Protein AF-V4XWI3-F1 (afdb_monomer_lite)

pLDDT: mean 86.57, std 15.2, range [34.81, 97.69]

Structure (mmCIF, N/CA/C/O backbone):
data_AF-V4XWI3-F1
#
_entry.id   AF-V4XWI3-F1
#
loop_
_atom_site.group_PDB
_atom_site.id
_atom_site.type_symbol
_atom_site.label_atom_id
_atom_site.label_alt_id
_atom_site.label_comp_id
_atom_site.label_asym_id
_atom_site.label_entity_id
_atom_site.label_seq_id
_atom_site.pdbx_PDB_ins_code
_atom_site.Cartn_x
_atom_site.Cartn_y
_atom_site.Cartn_z
_atom_site.occupancy
_atom_site.B_iso_or_equiv
_atom_site.auth_seq_id
_atom_site.auth_comp_id
_atom_site.auth_asym_id
_atom_site.auth_atom_id
_atom_site.pdbx_PDB_model_num
ATOM 1 N N . MET A 1 1 ? 51.513 6.615 -28.027 1.00 45.97 1 MET A N 1
ATOM 2 C CA . MET A 1 1 ? 50.848 5.671 -28.946 1.00 45.97 1 MET A CA 1
ATOM 3 C C . MET A 1 1 ? 49.998 4.761 -28.082 1.00 45.97 1 MET A C 1
ATOM 5 O O . MET A 1 1 ? 50.567 4.004 -27.311 1.00 45.97 1 MET A O 1
ATOM 9 N N . VAL A 1 2 ? 48.678 4.945 -28.098 1.00 50.94 2 VAL A N 1
ATOM 10 C CA . VAL A 1 2 ? 47.733 4.115 -27.329 1.00 50.94 2 VAL A CA 1
ATOM 11 C C . VAL A 1 2 ? 47.540 2.814 -28.104 1.00 50.94 2 VAL A C 1
ATOM 13 O O . VAL A 1 2 ? 47.323 2.874 -29.314 1.00 50.94 2 VAL A O 1
ATOM 16 N N . THR A 1 3 ? 47.695 1.660 -27.454 1.00 56.47 3 THR A N 1
ATOM 17 C CA . THR A 1 3 ? 47.590 0.365 -28.139 1.00 56.47 3 THR A CA 1
ATOM 18 C C . THR A 1 3 ? 46.130 -0.069 -28.282 1.00 56.47 3 THR A C 1
ATOM 20 O O . THR A 1 3 ? 45.263 0.331 -27.505 1.00 56.47 3 THR A O 1
ATOM 23 N N . ASP A 1 4 ? 45.839 -0.909 -29.276 1.00 54.12 4 ASP A N 1
ATOM 24 C CA . ASP A 1 4 ? 44.486 -1.434 -29.520 1.00 54.12 4 ASP A CA 1
ATOM 25 C C . ASP A 1 4 ? 43.959 -2.269 -28.331 1.00 54.12 4 ASP A C 1
ATOM 27 O O . ASP A 1 4 ? 42.756 -2.327 -28.067 1.00 54.12 4 ASP A O 1
ATOM 31 N N . ALA A 1 5 ? 44.879 -2.856 -27.556 1.00 56.62 5 ALA A N 1
ATOM 32 C CA . ALA A 1 5 ? 44.596 -3.568 -26.315 1.00 56.62 5 ALA A CA 1
ATOM 33 C C . ALA A 1 5 ? 44.190 -2.619 -25.171 1.00 56.62 5 ALA A C 1
ATOM 35 O O . ALA A 1 5 ? 43.234 -2.922 -24.458 1.00 56.62 5 ALA A O 1
ATOM 36 N N . ASP A 1 6 ? 44.831 -1.449 -25.049 1.00 53.91 6 ASP A N 1
ATOM 37 C CA . ASP A 1 6 ? 44.443 -0.414 -24.075 1.00 53.91 6 ASP A CA 1
ATOM 38 C C . ASP A 1 6 ? 43.057 0.160 -24.401 1.00 53.91 6 ASP A C 1
ATOM 40 O O . ASP A 1 6 ? 42.216 0.320 -23.520 1.00 53.91 6 ASP A O 1
ATOM 44 N N . ALA A 1 7 ? 42.764 0.390 -25.686 1.00 52.84 7 ALA A N 1
ATOM 45 C CA . ALA A 1 7 ? 41.443 0.838 -26.125 1.00 52.84 7 ALA A CA 1
ATOM 46 C C . ALA A 1 7 ? 40.353 -0.241 -25.939 1.00 52.84 7 ALA A C 1
ATOM 48 O O . ALA A 1 7 ? 39.184 0.086 -25.723 1.00 52.84 7 ALA A O 1
ATOM 49 N N . ALA A 1 8 ? 40.702 -1.530 -26.019 1.00 55.72 8 ALA A N 1
ATOM 50 C CA . ALA A 1 8 ? 39.793 -2.643 -25.747 1.00 55.72 8 ALA A CA 1
ATOM 51 C C . ALA A 1 8 ? 39.535 -2.849 -24.248 1.00 55.72 8 ALA A C 1
ATOM 53 O O . ALA A 1 8 ? 38.387 -3.091 -23.873 1.00 55.72 8 ALA A O 1
ATOM 54 N N . ALA A 1 9 ? 40.554 -2.694 -23.402 1.00 56.16 9 ALA A N 1
ATOM 55 C CA . ALA A 1 9 ? 40.415 -2.733 -21.949 1.00 56.16 9 ALA A CA 1
ATOM 56 C C . ALA A 1 9 ? 39.560 -1.563 -21.438 1.00 56.16 9 ALA A C 1
ATOM 58 O O . ALA A 1 9 ? 38.629 -1.779 -20.671 1.00 56.16 9 ALA A O 1
ATOM 59 N N . ASP A 1 10 ? 39.770 -0.356 -21.964 1.00 53.59 10 ASP A N 1
ATOM 60 C CA . ASP A 1 10 ? 39.002 0.844 -21.615 1.00 53.59 10 ASP A CA 1
ATOM 61 C C . ASP A 1 10 ? 37.538 0.799 -22.118 1.00 53.59 10 ASP A C 1
ATOM 63 O O . ASP A 1 10 ? 36.621 1.351 -21.506 1.00 53.59 10 ASP A O 1
ATOM 67 N N . ARG A 1 11 ? 37.275 0.076 -23.219 1.00 52.84 11 ARG A N 1
ATOM 68 C CA . ARG A 1 11 ? 35.911 -0.271 -23.664 1.00 52.84 11 ARG A CA 1
ATOM 69 C C . ARG A 1 11 ? 35.272 -1.370 -22.807 1.00 52.84 11 ARG A C 1
ATOM 71 O O . ARG A 1 11 ? 34.069 -1.311 -22.566 1.00 52.84 11 ARG A O 1
ATOM 78 N N . ALA A 1 12 ? 36.042 -2.357 -22.350 1.00 48.44 12 ALA A N 1
ATOM 79 C CA . ALA A 1 12 ? 35.559 -3.437 -21.488 1.00 48.44 12 ALA A CA 1
ATOM 80 C C . ALA A 1 12 ? 35.270 -2.954 -20.055 1.00 48.44 12 ALA A C 1
ATOM 82 O O . ALA A 1 12 ? 34.299 -3.407 -19.454 1.00 48.44 12 ALA A O 1
ATOM 83 N N . GLU A 1 13 ? 36.050 -2.002 -19.540 1.00 46.47 13 GLU A N 1
ATOM 84 C CA . GLU A 1 13 ? 35.824 -1.3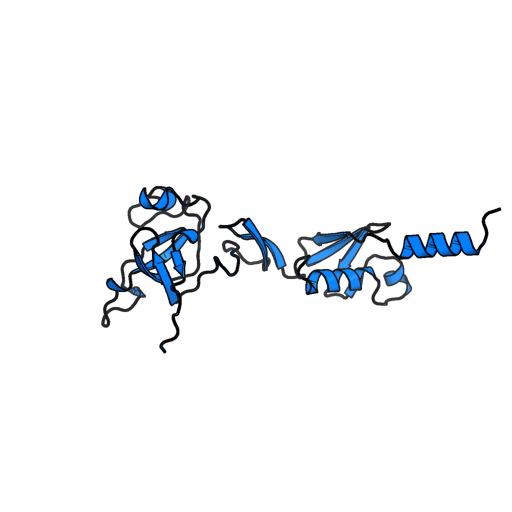12 -18.264 1.00 46.47 13 GLU A CA 1
ATOM 85 C C . GLU A 1 13 ? 34.530 -0.476 -18.325 1.00 46.47 13 GLU A C 1
ATOM 87 O O . GLU A 1 13 ? 33.640 -0.651 -17.494 1.00 46.47 13 GLU A O 1
ATOM 92 N N . ARG A 1 14 ? 34.343 0.324 -19.392 1.00 50.62 14 ARG A N 1
ATOM 93 C CA . ARG A 1 14 ? 33.104 1.092 -19.646 1.00 50.62 14 ARG A CA 1
ATOM 94 C C . ARG A 1 14 ? 31.863 0.219 -19.848 1.00 50.62 14 ARG A C 1
ATOM 96 O O . ARG A 1 14 ? 30.769 0.605 -19.450 1.00 50.62 14 ARG A O 1
ATOM 103 N N . ALA A 1 15 ? 32.015 -0.960 -20.448 1.00 39.94 15 ALA A N 1
ATOM 104 C CA . ALA A 1 15 ? 30.919 -1.913 -20.625 1.00 39.94 15 ALA A CA 1
ATOM 105 C C . ALA A 1 15 ? 30.503 -2.608 -19.312 1.00 39.94 15 ALA A C 1
ATOM 107 O O . ALA A 1 15 ? 29.372 -3.079 -19.204 1.00 39.94 15 ALA A O 1
ATOM 108 N N . ARG A 1 16 ? 31.394 -2.674 -18.311 1.00 41.47 16 ARG A N 1
ATOM 109 C CA . ARG A 1 16 ? 31.122 -3.265 -16.987 1.00 41.47 16 ARG A CA 1
ATOM 110 C C . ARG A 1 16 ? 30.432 -2.294 -16.022 1.00 41.47 16 ARG A C 1
ATOM 112 O O . ARG A 1 16 ? 29.915 -2.742 -15.003 1.00 41.47 16 ARG A O 1
ATOM 119 N N . SER A 1 17 ? 30.393 -1.002 -16.348 1.00 49.16 17 SER A N 1
ATOM 120 C CA . SER A 1 17 ? 29.982 0.075 -15.443 1.00 49.16 17 SER A CA 1
ATOM 121 C C . SER A 1 17 ? 28.834 0.944 -15.962 1.00 49.16 17 SER A C 1
ATOM 123 O O . SER A 1 17 ? 28.669 2.059 -15.472 1.00 49.16 17 SER A O 1
ATOM 125 N N . GLU A 1 18 ? 28.058 0.516 -16.964 1.00 54.19 18 GLU A N 1
ATOM 126 C CA . GLU A 1 18 ? 26.883 1.298 -17.365 1.00 54.19 18 GLU A CA 1
ATOM 127 C C . GLU A 1 18 ? 25.841 1.272 -16.239 1.00 54.19 18 GLU A C 1
ATOM 129 O O . GLU A 1 18 ? 25.011 0.366 -16.131 1.00 54.19 18 GLU A O 1
ATOM 134 N N . GLU A 1 19 ? 25.910 2.285 -15.381 1.00 67.25 19 GLU A N 1
ATOM 135 C CA . GLU A 1 19 ? 24.921 2.581 -14.361 1.00 67.25 19 GLU A CA 1
ATOM 136 C C . GLU A 1 19 ? 23.592 2.871 -15.065 1.00 67.25 19 GLU A C 1
ATOM 138 O O . GLU A 1 19 ? 23.406 3.896 -15.721 1.00 67.25 19 GLU A O 1
ATOM 143 N N . MET A 1 20 ? 22.677 1.904 -14.997 1.00 85.75 20 MET A N 1
ATOM 144 C CA . MET A 1 20 ? 21.334 2.043 -15.540 1.00 85.75 20 MET A CA 1
ATOM 145 C C . MET A 1 20 ? 20.407 2.462 -14.410 1.00 85.75 20 MET A C 1
ATOM 147 O O . MET A 1 20 ? 20.061 1.646 -13.558 1.00 85.75 20 MET A O 1
ATOM 151 N N . THR A 1 21 ? 19.981 3.720 -14.411 1.00 91.81 21 THR A N 1
ATOM 152 C CA . THR A 1 21 ? 18.953 4.186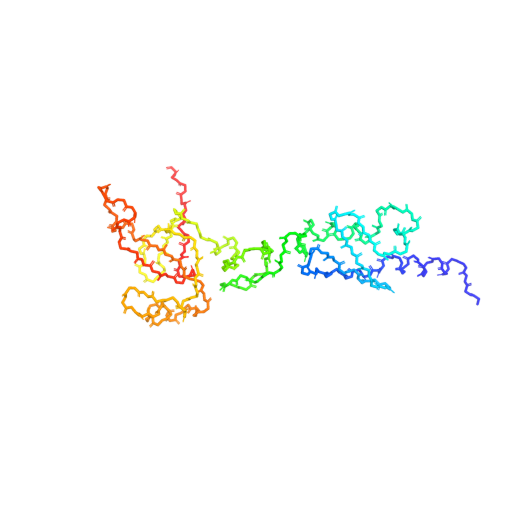 -13.478 1.00 91.81 21 THR A CA 1
ATOM 153 C C . THR A 1 21 ? 17.576 3.893 -14.060 1.00 91.81 21 THR A C 1
ATOM 155 O O . THR A 1 21 ? 17.269 4.355 -15.158 1.00 91.81 21 THR A O 1
ATOM 158 N N . VAL A 1 22 ? 16.730 3.166 -13.328 1.00 95.31 22 VAL A N 1
ATOM 159 C CA . VAL A 1 22 ? 15.331 2.906 -13.705 1.00 95.31 22 VAL A CA 1
ATOM 160 C C . VAL A 1 22 ? 14.391 3.732 -12.837 1.00 95.31 22 VAL A C 1
ATOM 162 O O . VAL A 1 22 ? 14.489 3.727 -11.611 1.00 95.31 22 VAL A O 1
ATOM 165 N N . ARG A 1 23 ? 13.451 4.439 -13.468 1.00 94.75 23 ARG A N 1
ATOM 166 C CA . ARG A 1 23 ? 12.418 5.229 -12.790 1.00 94.75 23 ARG A CA 1
ATOM 167 C C . ARG A 1 23 ? 11.035 4.895 -13.355 1.00 94.75 23 ARG A C 1
ATOM 169 O O . ARG A 1 23 ? 10.852 5.023 -14.564 1.00 94.75 23 ARG A O 1
ATOM 176 N N . PRO A 1 24 ? 10.058 4.506 -12.521 1.00 95.19 24 PRO A N 1
ATOM 177 C CA . PRO A 1 24 ? 8.696 4.257 -12.983 1.00 95.19 24 PRO A CA 1
ATOM 178 C C . PRO A 1 24 ? 7.980 5.568 -13.338 1.00 95.19 24 PRO A C 1
ATOM 180 O O . PRO A 1 24 ? 8.191 6.604 -12.696 1.00 95.19 24 PRO A O 1
ATOM 183 N N . LEU A 1 25 ? 7.109 5.509 -14.339 1.00 92.56 25 LEU A N 1
ATOM 184 C CA . LEU A 1 25 ? 6.148 6.546 -14.698 1.00 92.56 25 LEU A CA 1
ATOM 185 C C . LEU A 1 25 ? 4.755 6.192 -14.156 1.00 92.56 25 LEU A C 1
ATOM 187 O O . LEU A 1 25 ? 4.512 5.094 -13.661 1.00 92.56 25 LEU A O 1
ATOM 191 N N . ARG A 1 26 ? 3.828 7.154 -14.210 1.00 86.75 26 ARG A N 1
ATOM 192 C CA . ARG A 1 26 ? 2.454 6.978 -13.700 1.00 86.75 26 ARG A CA 1
ATOM 193 C C . ARG A 1 26 ? 1.555 6.148 -14.618 1.00 86.75 26 ARG A C 1
ATOM 195 O O . ARG A 1 26 ? 0.464 5.791 -14.203 1.00 86.75 26 ARG A O 1
ATOM 202 N N . ASP A 1 27 ? 1.991 5.895 -15.842 1.00 90.19 27 ASP A N 1
ATOM 203 C CA . ASP A 1 27 ? 1.263 5.178 -16.889 1.00 90.19 27 ASP A CA 1
ATOM 204 C C . ASP A 1 27 ? 1.773 3.737 -17.076 1.00 90.19 27 ASP A C 1
ATOM 206 O O . ASP A 1 27 ? 1.557 3.146 -18.127 1.00 90.19 27 ASP A O 1
ATOM 210 N N . GLY A 1 28 ? 2.494 3.191 -16.089 1.00 90.69 28 GLY A N 1
ATOM 211 C CA . GLY A 1 28 ? 3.032 1.825 -16.121 1.00 90.69 28 GLY A CA 1
ATOM 212 C C . GLY A 1 28 ? 4.321 1.650 -16.928 1.00 90.69 28 GLY A C 1
ATOM 213 O O . GLY A 1 28 ? 4.921 0.577 -16.907 1.00 90.69 28 GLY A O 1
ATOM 214 N N . ARG A 1 29 ? 4.804 2.706 -17.595 1.00 96.25 29 ARG A N 1
ATOM 215 C CA . ARG A 1 29 ? 6.078 2.693 -18.326 1.00 96.25 29 ARG A CA 1
ATOM 216 C C . ARG A 1 29 ? 7.257 3.071 -17.434 1.00 96.25 29 ARG A C 1
ATOM 218 O O . ARG A 1 29 ? 7.103 3.556 -16.314 1.00 96.25 29 ARG A O 1
ATOM 225 N N . TYR A 1 30 ? 8.468 2.887 -17.951 1.00 97.06 30 TYR A N 1
ATOM 226 C CA . TYR A 1 30 ? 9.708 3.117 -17.213 1.00 97.06 30 TYR A CA 1
ATOM 227 C C . TYR A 1 30 ? 10.660 3.996 -18.004 1.00 97.06 30 TYR A C 1
ATOM 229 O O . TYR A 1 30 ? 10.907 3.758 -19.182 1.00 97.06 30 TYR A O 1
ATOM 237 N N . VAL A 1 31 ? 11.250 4.980 -17.338 1.00 97.25 31 VAL A N 1
ATOM 238 C CA . VAL A 1 31 ? 12.387 5.729 -17.862 1.00 97.25 31 VAL A CA 1
ATOM 239 C C . VAL A 1 31 ? 13.665 5.032 -17.426 1.00 97.25 31 VAL A C 1
ATOM 241 O O . VAL A 1 31 ? 13.888 4.822 -16.234 1.00 97.25 31 VAL A O 1
ATOM 244 N N . VAL A 1 32 ? 14.513 4.698 -18.391 1.00 95.94 32 VAL A N 1
ATOM 245 C CA . VAL A 1 32 ? 15.834 4.123 -18.160 1.00 95.94 32 VAL A CA 1
ATOM 246 C C . VAL A 1 32 ? 16.888 5.117 -18.627 1.00 95.94 32 VAL A C 1
ATOM 248 O O . VAL A 1 32 ? 16.922 5.478 -19.805 1.00 95.94 32 VAL A O 1
ATOM 251 N N . THR A 1 33 ? 17.745 5.550 -17.706 1.00 93.69 33 THR A N 1
ATOM 252 C CA . THR A 1 33 ? 18.861 6.459 -17.982 1.00 93.69 33 THR A CA 1
ATOM 253 C C . THR A 1 33 ? 20.172 5.693 -17.925 1.00 93.69 33 THR A C 1
ATOM 255 O O . THR A 1 33 ? 20.468 5.041 -16.927 1.00 93.69 33 THR A O 1
ATOM 258 N N . THR A 1 34 ? 20.930 5.763 -19.014 1.00 85.38 34 THR A N 1
ATOM 259 C CA . THR A 1 34 ? 22.280 5.196 -19.150 1.00 85.38 34 THR A CA 1
ATOM 260 C C . THR A 1 34 ? 23.216 6.286 -19.693 1.00 85.38 34 THR A C 1
ATOM 262 O O . THR A 1 34 ? 23.456 7.270 -19.005 1.00 85.38 34 THR A O 1
ATOM 265 N N . GLY A 1 35 ? 23.648 6.197 -20.957 1.00 82.75 35 GLY A N 1
ATOM 266 C CA . GLY A 1 35 ? 24.221 7.303 -21.745 1.00 82.75 35 GLY A CA 1
ATOM 267 C C . GLY A 1 35 ? 23.174 8.128 -22.516 1.00 82.75 35 GLY A C 1
ATOM 268 O O . GLY A 1 35 ? 23.517 9.028 -23.274 1.00 82.75 35 GLY A O 1
ATOM 269 N N . GLY A 1 36 ? 21.894 7.799 -22.343 1.00 87.75 36 GLY A N 1
ATOM 270 C CA . GLY A 1 36 ? 20.730 8.503 -22.873 1.00 87.75 36 GLY A CA 1
ATOM 271 C C . GLY A 1 36 ? 19.488 8.122 -22.068 1.00 87.75 36 GLY A C 1
ATOM 272 O O . GLY A 1 36 ? 19.567 7.275 -21.175 1.00 87.75 36 GLY A O 1
ATOM 273 N N . THR A 1 37 ? 18.350 8.739 -22.379 1.00 93.69 37 THR A N 1
ATOM 274 C CA . THR A 1 37 ? 17.078 8.498 -21.684 1.00 93.69 37 THR A CA 1
ATOM 275 C C . THR A 1 37 ? 16.113 7.780 -22.615 1.00 93.69 37 THR A C 1
ATOM 277 O O . THR A 1 37 ? 15.769 8.302 -23.674 1.00 93.69 37 THR A O 1
ATOM 280 N N . TYR A 1 38 ? 15.663 6.596 -22.208 1.00 94.81 38 TYR A N 1
ATOM 281 C CA . TYR A 1 38 ? 14.766 5.755 -22.998 1.00 94.81 38 TYR A CA 1
ATOM 282 C C . TYR A 1 38 ? 13.515 5.406 -22.207 1.00 94.81 38 TYR A C 1
ATOM 284 O O . TYR A 1 38 ? 13.580 5.219 -20.994 1.00 94.81 38 TYR A O 1
ATOM 292 N N . VAL A 1 39 ? 12.388 5.290 -22.900 1.00 96.88 39 VAL A N 1
ATOM 293 C CA . VAL A 1 39 ? 11.136 4.811 -22.320 1.00 96.88 39 VAL A CA 1
ATOM 294 C C . VAL A 1 39 ? 10.975 3.339 -22.672 1.00 96.88 39 VAL A C 1
ATOM 296 O O . VAL A 1 39 ? 11.199 2.935 -23.814 1.00 96.88 39 VAL A O 1
ATOM 299 N N . VAL A 1 40 ? 10.637 2.539 -21.671 1.00 96.44 40 VAL A N 1
ATOM 300 C CA . VAL A 1 40 ? 10.363 1.110 -21.777 1.00 96.44 40 VAL A CA 1
ATOM 301 C C . VAL A 1 40 ? 8.911 0.878 -21.403 1.00 96.44 40 VAL A C 1
ATOM 303 O O . VAL A 1 40 ? 8.474 1.285 -20.326 1.00 96.44 40 VAL A O 1
ATOM 306 N N . ASP A 1 41 ? 8.199 0.195 -22.284 1.00 96.00 41 ASP A N 1
ATOM 307 C CA . ASP A 1 41 ? 6.911 -0.415 -21.998 1.00 96.00 41 ASP A CA 1
ATOM 308 C C . ASP A 1 41 ? 7.150 -1.914 -21.800 1.00 96.00 41 ASP A C 1
ATOM 310 O O . ASP A 1 41 ? 7.580 -2.619 -22.719 1.00 96.00 41 ASP A O 1
ATOM 314 N N . LEU A 1 42 ? 6.980 -2.384 -20.564 1.00 93.62 42 LEU A N 1
ATOM 315 C CA . LEU A 1 42 ? 7.287 -3.770 -20.229 1.00 93.62 42 LEU A CA 1
ATOM 316 C C . LEU A 1 42 ? 6.227 -4.731 -20.784 1.00 93.62 42 LEU A C 1
ATOM 318 O O . LEU A 1 42 ? 6.592 -5.821 -21.228 1.00 93.62 42 LEU A O 1
ATOM 322 N N . ASP A 1 43 ? 4.962 -4.307 -20.812 1.00 92.50 43 ASP A N 1
ATOM 323 C CA . ASP A 1 43 ? 3.829 -5.121 -21.259 1.00 92.50 43 ASP A CA 1
ATOM 324 C C . ASP A 1 43 ? 3.826 -5.259 -22.783 1.00 92.50 43 ASP A C 1
ATOM 32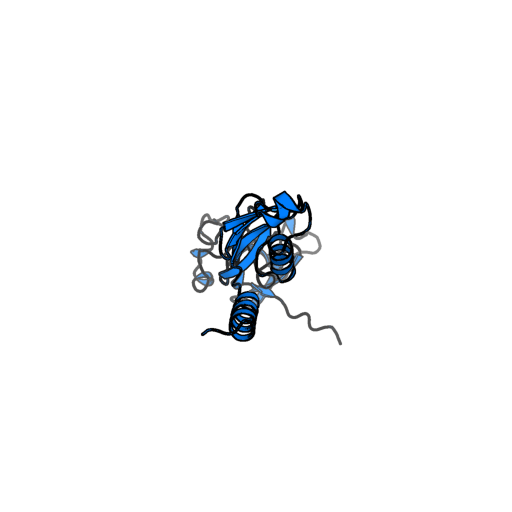6 O O . ASP A 1 43 ? 3.738 -6.371 -23.310 1.00 92.50 43 ASP A O 1
ATOM 330 N N . ALA A 1 44 ? 4.034 -4.151 -23.502 1.00 92.50 44 ALA A N 1
ATOM 331 C CA . ALA A 1 44 ? 4.206 -4.162 -24.955 1.00 92.50 44 ALA A CA 1
ATOM 332 C C . ALA A 1 44 ? 5.570 -4.736 -25.387 1.00 92.50 44 ALA A C 1
ATOM 334 O O . ALA A 1 44 ? 5.778 -5.055 -26.557 1.00 92.50 44 ALA A O 1
ATOM 335 N N . ARG A 1 45 ? 6.510 -4.899 -24.442 1.00 92.00 45 ARG A N 1
ATOM 336 C CA . ARG A 1 45 ? 7.917 -5.271 -24.687 1.00 92.00 45 ARG A CA 1
ATOM 337 C C . ARG A 1 45 ? 8.607 -4.321 -25.669 1.00 92.00 45 ARG A C 1
ATOM 339 O O . ARG A 1 45 ? 9.468 -4.741 -26.447 1.00 92.00 45 ARG A O 1
ATOM 346 N N . GLU A 1 46 ? 8.263 -3.042 -25.583 1.00 93.94 46 GLU A N 1
ATOM 347 C CA . GLU A 1 46 ? 8.774 -1.983 -26.443 1.00 93.94 46 GLU A CA 1
ATOM 348 C C . GLU A 1 46 ? 9.795 -1.113 -25.711 1.00 93.94 46 GLU A C 1
ATOM 350 O O . GLU A 1 46 ? 9.747 -0.900 -24.496 1.00 93.94 46 GLU A O 1
ATOM 355 N N . CYS A 1 47 ? 10.753 -0.582 -26.463 1.00 94.81 47 CYS A N 1
ATOM 356 C CA . CYS A 1 47 ? 11.704 0.386 -25.940 1.00 94.81 47 CYS A CA 1
ATOM 357 C C . CYS A 1 47 ? 12.064 1.430 -26.991 1.00 94.81 47 CYS A C 1
ATOM 359 O O . CYS A 1 47 ? 12.389 1.088 -28.124 1.00 94.81 47 CYS A O 1
ATOM 361 N N . THR A 1 48 ? 12.125 2.701 -26.592 1.00 94.81 48 THR A N 1
ATOM 362 C CA . THR A 1 48 ? 12.486 3.811 -27.491 1.00 94.81 48 THR A CA 1
ATOM 363 C C . THR A 1 48 ? 13.982 3.885 -27.822 1.00 94.81 48 THR A C 1
ATOM 365 O O . THR A 1 48 ? 14.435 4.857 -28.423 1.00 94.81 48 THR A O 1
ATOM 368 N N . CYS A 1 49 ? 14.786 2.900 -27.407 1.00 91.69 49 CYS A N 1
ATOM 369 C CA . CYS A 1 49 ? 16.214 2.886 -27.704 1.00 91.69 49 CYS A CA 1
ATOM 370 C C . CYS A 1 49 ? 16.499 2.494 -29.166 1.00 91.69 49 CYS A C 1
ATOM 372 O O . CYS A 1 49 ? 15.798 1.633 -29.711 1.00 91.69 49 CYS A O 1
ATOM 374 N N . PRO A 1 50 ? 17.571 3.032 -29.777 1.00 88.44 50 PRO A N 1
ATOM 375 C CA . PRO A 1 50 ? 17.948 2.706 -31.153 1.00 88.44 50 PRO A CA 1
ATOM 376 C C . PRO A 1 50 ? 18.117 1.202 -31.399 1.00 88.44 50 PRO A C 1
ATOM 378 O O . PRO A 1 50 ? 17.678 0.694 -32.426 1.00 88.44 50 PRO A O 1
ATOM 381 N N . ASP A 1 51 ? 18.683 0.468 -30.434 1.00 84.12 51 ASP A N 1
ATOM 382 C CA . ASP A 1 51 ? 18.888 -0.983 -30.545 1.00 84.12 51 ASP A CA 1
ATOM 383 C C . ASP A 1 51 ? 17.580 -1.744 -30.776 1.00 84.12 51 ASP A C 1
ATOM 385 O O . ASP A 1 51 ? 17.544 -2.700 -31.551 1.00 84.12 51 ASP A O 1
ATOM 389 N N . HIS A 1 52 ? 16.508 -1.331 -30.099 1.00 87.44 52 HIS A N 1
ATOM 390 C CA . HIS A 1 52 ? 15.201 -1.954 -30.250 1.00 87.44 52 HIS A CA 1
ATOM 391 C C . HIS A 1 52 ? 14.551 -1.551 -31.576 1.00 87.44 52 HIS A C 1
ATOM 393 O O . HIS A 1 52 ? 14.058 -2.422 -32.284 1.00 87.44 52 HIS A O 1
ATOM 399 N N . ALA A 1 53 ? 14.643 -0.274 -31.962 1.00 84.00 53 ALA A N 1
ATOM 400 C CA . ALA A 1 53 ? 14.124 0.211 -33.241 1.00 84.00 53 ALA A CA 1
ATOM 401 C C . ALA A 1 53 ? 14.779 -0.479 -34.454 1.00 84.00 53 ALA A C 1
ATOM 403 O O . ALA A 1 53 ? 14.114 -0.742 -35.449 1.00 84.00 53 ALA A O 1
ATOM 404 N N . ILE A 1 54 ? 16.076 -0.795 -34.366 1.00 80.00 54 ILE A N 1
ATOM 405 C CA . ILE A 1 54 ? 16.831 -1.419 -35.462 1.00 80.00 54 ILE A CA 1
ATOM 406 C C . ILE A 1 54 ? 16.655 -2.942 -35.477 1.00 80.00 54 ILE A C 1
ATOM 408 O O . ILE A 1 54 ? 16.569 -3.541 -36.546 1.00 80.00 54 ILE A O 1
ATOM 412 N N . ARG A 1 55 ? 16.658 -3.593 -34.306 1.00 77.75 55 ARG A N 1
ATOM 413 C CA . ARG A 1 55 ? 16.732 -5.063 -34.214 1.00 77.75 55 ARG A CA 1
ATOM 414 C C . ARG A 1 55 ? 15.402 -5.738 -33.884 1.00 77.75 55 ARG A C 1
ATOM 416 O O . ARG A 1 55 ? 15.344 -6.961 -33.952 1.00 77.75 55 ARG A O 1
ATOM 423 N N . GLY A 1 56 ? 14.384 -4.996 -33.439 1.00 70.56 56 GLY A N 1
ATOM 424 C CA . GLY A 1 56 ? 13.099 -5.541 -32.970 1.00 70.56 56 GLY A CA 1
ATOM 425 C C . GLY A 1 56 ? 13.213 -6.522 -31.791 1.00 70.56 56 GLY A C 1
ATOM 426 O O . GLY A 1 56 ? 12.260 -7.215 -31.452 1.00 70.56 56 GLY A O 1
ATOM 427 N N . ALA A 1 57 ? 14.394 -6.632 -31.177 1.00 75.31 57 ALA A N 1
ATOM 428 C CA . ALA A 1 57 ? 14.709 -7.631 -30.165 1.00 75.31 57 ALA A CA 1
ATOM 429 C C . ALA A 1 57 ? 14.604 -7.055 -28.746 1.00 75.31 57 ALA A C 1
ATOM 431 O O . ALA A 1 57 ? 14.616 -5.839 -28.531 1.00 75.31 57 ALA A O 1
ATOM 432 N N . THR A 1 58 ? 14.569 -7.939 -27.741 1.00 79.81 58 THR A N 1
ATOM 433 C CA . THR A 1 58 ? 14.665 -7.535 -26.330 1.00 79.81 58 THR A CA 1
ATOM 434 C C . THR A 1 58 ? 16.019 -6.854 -26.094 1.00 79.81 58 THR A C 1
ATOM 436 O O . THR A 1 58 ? 17.069 -7.503 -26.135 1.00 79.81 58 THR A O 1
ATOM 439 N N . CYS A 1 59 ? 16.010 -5.541 -25.869 1.00 90.69 59 CYS A N 1
ATOM 440 C CA . CYS A 1 59 ? 17.208 -4.748 -25.598 1.00 90.69 59 CYS A CA 1
ATOM 441 C C . CYS A 1 59 ? 17.631 -4.863 -24.121 1.00 90.69 59 CYS A C 1
ATOM 443 O O . CYS A 1 59 ? 16.920 -5.436 -23.288 1.00 90.69 59 CYS A O 1
ATOM 445 N N . LYS A 1 60 ? 18.805 -4.325 -23.769 1.00 90.38 60 LYS A N 1
ATOM 446 C CA . LYS A 1 60 ? 19.281 -4.304 -22.372 1.00 90.38 60 LYS A CA 1
ATOM 447 C C . LYS A 1 60 ? 18.343 -3.532 -21.435 1.00 90.38 60 LYS A C 1
ATOM 449 O O . LYS A 1 60 ? 18.210 -3.916 -20.281 1.00 90.38 60 LYS A O 1
ATOM 454 N N . HIS A 1 61 ? 17.653 -2.503 -21.935 1.00 93.00 61 HIS A N 1
ATOM 455 C CA . HIS A 1 61 ? 16.728 -1.688 -21.142 1.00 93.00 61 HIS A CA 1
ATOM 456 C C . HIS A 1 61 ? 15.501 -2.489 -20.694 1.00 93.00 61 HIS A C 1
ATOM 458 O O . HIS A 1 61 ? 15.195 -2.493 -19.507 1.00 93.00 61 HIS A O 1
ATOM 464 N N . ILE A 1 62 ? 14.872 -3.247 -21.602 1.00 93.38 62 ILE A N 1
ATOM 465 C CA . ILE A 1 62 ? 13.748 -4.135 -21.257 1.00 93.38 62 ILE A CA 1
ATOM 466 C C . ILE A 1 62 ? 14.193 -5.184 -20.230 1.00 93.38 62 ILE A C 1
ATOM 468 O O . ILE A 1 62 ? 13.510 -5.391 -19.232 1.00 93.38 62 ILE A O 1
ATOM 472 N N . ARG A 1 63 ? 15.368 -5.807 -20.425 1.00 92.50 63 ARG A N 1
ATOM 473 C CA . ARG A 1 63 ? 15.907 -6.775 -19.449 1.00 92.50 63 ARG A CA 1
ATOM 474 C C . ARG A 1 63 ? 16.137 -6.139 -18.082 1.00 92.50 63 ARG A C 1
ATOM 476 O O . ARG A 1 63 ? 15.760 -6.730 -17.078 1.00 92.50 63 ARG A O 1
ATOM 483 N N . ARG A 1 64 ? 16.734 -4.946 -18.039 1.00 94.06 64 ARG A N 1
ATOM 484 C CA . ARG A 1 64 ? 16.989 -4.222 -16.789 1.00 94.06 64 ARG A CA 1
ATOM 485 C C . ARG A 1 64 ? 15.691 -3.924 -16.041 1.00 94.06 64 ARG A C 1
ATOM 487 O O . ARG A 1 64 ? 15.618 -4.211 -14.855 1.00 94.06 64 ARG A O 1
ATOM 494 N N . VAL A 1 65 ? 14.674 -3.407 -16.732 1.00 95.25 65 VAL A N 1
ATOM 495 C CA . VAL A 1 65 ? 13.361 -3.129 -16.129 1.00 95.25 65 VAL A CA 1
ATOM 496 C C . VAL A 1 65 ? 12.722 -4.413 -15.604 1.00 95.25 65 VAL A C 1
ATOM 498 O O . VAL A 1 65 ? 12.293 -4.442 -14.456 1.00 95.25 65 VAL A O 1
ATOM 501 N N . ALA A 1 66 ? 12.722 -5.493 -16.391 1.00 94.88 66 ALA A N 1
ATOM 502 C CA . ALA A 1 66 ? 12.179 -6.780 -15.956 1.00 94.88 66 ALA A CA 1
ATOM 503 C C . ALA A 1 66 ? 12.862 -7.297 -14.676 1.00 94.88 66 ALA A C 1
ATOM 505 O O . ALA A 1 66 ? 12.186 -7.768 -13.762 1.00 94.88 66 ALA A O 1
ATOM 506 N N . ILE A 1 67 ? 14.191 -7.174 -14.592 1.00 93.75 67 ILE A N 1
ATOM 507 C CA . ILE A 1 67 ? 14.974 -7.542 -13.406 1.00 93.75 67 ILE A CA 1
ATOM 508 C C . ILE A 1 67 ? 14.587 -6.665 -12.210 1.00 93.75 67 ILE A C 1
ATOM 510 O O . ILE A 1 67 ? 14.282 -7.195 -11.147 1.00 93.75 67 ILE A O 1
ATOM 514 N N . ASP A 1 68 ? 14.551 -5.341 -12.368 1.00 94.94 68 ASP A N 1
ATOM 515 C CA . ASP A 1 68 ? 14.256 -4.428 -11.257 1.00 94.94 68 ASP A CA 1
ATOM 516 C C . ASP A 1 68 ? 12.816 -4.559 -10.744 1.00 94.94 68 ASP A C 1
ATOM 518 O O . ASP A 1 68 ? 12.582 -4.394 -9.546 1.00 94.94 68 ASP A O 1
ATOM 522 N N . VAL A 1 69 ? 11.862 -4.892 -11.619 1.00 95.88 69 VAL A N 1
ATOM 523 C CA . VAL A 1 69 ? 10.492 -5.252 -11.227 1.00 95.88 69 VAL A CA 1
ATOM 524 C C . VAL A 1 69 ? 10.485 -6.580 -10.466 1.00 95.88 69 VAL A C 1
ATOM 526 O O . VAL A 1 69 ? 9.913 -6.660 -9.381 1.00 95.88 69 VAL A O 1
ATOM 529 N N . THR A 1 70 ? 11.157 -7.609 -10.992 1.00 94.38 70 THR A N 1
ATOM 530 C CA . THR A 1 70 ? 11.211 -8.951 -10.377 1.00 94.38 70 THR A CA 1
ATOM 531 C C . THR A 1 70 ? 11.872 -8.923 -8.998 1.00 94.38 70 THR A C 1
ATOM 533 O O . THR A 1 70 ? 11.418 -9.594 -8.076 1.00 94.38 70 THR A O 1
ATOM 536 N N . GLU A 1 71 ? 12.921 -8.119 -8.832 1.00 94.00 71 GLU A N 1
ATOM 537 C CA . GLU A 1 71 ? 13.629 -7.942 -7.561 1.00 94.00 71 GLU A CA 1
ATOM 538 C C . GLU A 1 71 ? 12.944 -6.941 -6.611 1.00 94.00 71 GLU A C 1
ATOM 540 O O . GLU A 1 71 ? 13.457 -6.668 -5.527 1.00 94.00 71 GLU A O 1
ATOM 545 N N . GLY A 1 72 ? 11.803 -6.357 -6.995 1.00 93.19 72 GLY A N 1
ATOM 546 C CA . GLY A 1 72 ? 11.076 -5.406 -6.154 1.00 93.19 72 GLY A CA 1
ATOM 547 C C . GLY A 1 72 ? 11.826 -4.088 -5.910 1.00 93.19 72 GLY A C 1
ATOM 548 O O . GLY A 1 72 ? 11.588 -3.405 -4.910 1.00 93.19 72 GLY A O 1
ATOM 549 N N . ARG A 1 73 ? 12.728 -3.691 -6.816 1.00 93.44 73 ARG A N 1
ATOM 550 C CA . ARG A 1 73 ? 13.406 -2.383 -6.773 1.00 93.44 73 ARG A CA 1
ATOM 551 C C . ARG A 1 73 ? 12.515 -1.253 -7.287 1.00 93.44 73 ARG A C 1
ATOM 553 O O . ARG A 1 73 ? 12.580 -0.145 -6.751 1.00 93.44 73 ARG A O 1
ATOM 560 N N . VAL A 1 74 ? 11.672 -1.541 -8.279 1.00 95.12 74 VAL A N 1
ATOM 561 C CA . VAL A 1 74 ? 10.671 -0.629 -8.860 1.00 95.12 74 VAL A CA 1
ATOM 562 C C . VAL A 1 74 ? 9.302 -1.324 -8.920 1.00 95.12 74 VAL A C 1
ATOM 564 O O . VAL A 1 74 ? 9.258 -2.554 -8.934 1.00 95.12 74 VAL A O 1
ATOM 567 N N . PRO A 1 75 ? 8.179 -0.580 -8.921 1.00 96.19 75 PRO A N 1
ATOM 568 C CA . PRO A 1 75 ? 6.855 -1.188 -9.000 1.00 96.19 75 PRO A CA 1
ATOM 569 C C . PRO A 1 75 ? 6.632 -1.889 -10.344 1.00 96.19 75 PRO A C 1
ATOM 571 O O . PRO A 1 75 ? 7.211 -1.497 -11.357 1.00 96.19 75 PRO A O 1
ATOM 574 N N . ALA A 1 76 ? 5.758 -2.896 -10.344 1.00 95.62 76 ALA A N 1
ATOM 575 C CA . ALA A 1 76 ? 5.207 -3.498 -11.558 1.00 95.62 76 ALA A CA 1
ATOM 576 C C . ALA A 1 76 ? 4.361 -2.484 -12.369 1.00 95.62 76 ALA A C 1
ATOM 578 O O . ALA A 1 76 ? 3.974 -1.458 -11.800 1.00 95.62 76 ALA A O 1
ATOM 579 N N . PRO A 1 77 ? 4.068 -2.745 -13.661 1.00 94.44 77 PRO A N 1
ATOM 580 C CA . PRO A 1 77 ? 3.382 -1.786 -14.537 1.00 94.44 77 PRO A CA 1
ATOM 581 C C . PRO A 1 77 ? 1.995 -1.354 -14.047 1.00 94.44 77 PRO A C 1
ATOM 583 O O . PRO A 1 77 ? 1.572 -0.234 -14.303 1.00 94.44 77 PRO A O 1
ATOM 586 N N . ASP A 1 78 ? 1.303 -2.208 -13.295 1.00 94.00 78 ASP A N 1
ATOM 587 C CA . ASP A 1 78 ? -0.016 -1.971 -12.698 1.00 94.00 78 ASP A CA 1
ATOM 588 C C . ASP A 1 78 ? 0.053 -1.367 -11.280 1.00 94.00 78 ASP A C 1
ATOM 590 O O . ASP A 1 78 ? -0.965 -1.221 -10.595 1.00 94.00 78 ASP A O 1
ATOM 594 N N . ARG A 1 79 ? 1.255 -1.008 -10.812 1.00 95.38 79 ARG A N 1
ATOM 595 C CA . ARG A 1 79 ? 1.507 -0.567 -9.438 1.00 95.38 79 ARG A CA 1
ATOM 596 C C . ARG A 1 79 ? 2.241 0.762 -9.356 1.00 95.38 79 ARG A C 1
ATOM 598 O O . ARG A 1 79 ? 2.989 1.179 -10.235 1.00 95.38 79 ARG A O 1
ATOM 605 N N . ARG A 1 80 ? 2.112 1.392 -8.191 1.00 93.44 80 ARG A N 1
ATOM 606 C CA . ARG A 1 80 ? 2.827 2.611 -7.802 1.00 93.44 80 ARG A CA 1
ATOM 607 C C . ARG A 1 80 ? 3.586 2.425 -6.499 1.00 93.44 80 ARG A C 1
ATOM 609 O O . ARG A 1 80 ? 3.177 1.666 -5.622 1.00 93.44 80 ARG A O 1
ATOM 616 N N . ALA A 1 81 ? 4.663 3.188 -6.344 1.00 93.19 81 ALA A N 1
ATOM 617 C CA . ALA A 1 81 ? 5.318 3.334 -5.054 1.00 93.19 81 ALA A CA 1
ATOM 618 C C . ALA A 1 81 ? 4.427 4.111 -4.075 1.00 93.19 81 ALA A C 1
ATOM 620 O O . ALA A 1 81 ? 3.865 5.156 -4.411 1.00 93.19 81 ALA A O 1
ATOM 621 N N . ALA A 1 82 ? 4.329 3.598 -2.856 1.00 94.06 82 ALA A N 1
ATOM 622 C CA . ALA A 1 82 ? 3.704 4.245 -1.716 1.00 94.06 82 ALA A CA 1
ATOM 623 C C . ALA A 1 82 ? 4.560 4.013 -0.464 1.00 94.06 82 ALA A C 1
ATOM 625 O O . ALA A 1 82 ? 5.457 3.168 -0.459 1.00 94.06 82 ALA A O 1
ATOM 626 N N . ALA A 1 83 ? 4.289 4.777 0.588 1.00 95.38 83 ALA A N 1
ATOM 627 C CA . ALA A 1 83 ? 4.864 4.562 1.909 1.00 95.38 83 ALA A CA 1
ATOM 628 C C . ALA A 1 83 ? 3.782 4.009 2.835 1.00 95.38 83 ALA A C 1
ATOM 630 O O . ALA A 1 83 ? 2.620 4.409 2.731 1.00 95.38 83 ALA A O 1
ATOM 631 N N . CYS A 1 84 ? 4.155 3.099 3.732 1.00 97.06 84 CYS A N 1
ATOM 632 C CA . CYS A 1 84 ? 3.228 2.565 4.712 1.00 97.06 84 CYS A CA 1
ATOM 633 C C . CYS A 1 84 ? 2.734 3.714 5.591 1.00 97.06 84 CYS A C 1
ATOM 635 O O . CYS A 1 84 ? 3.545 4.417 6.191 1.00 97.06 84 CYS A O 1
ATOM 637 N N . ALA A 1 85 ? 1.418 3.866 5.720 1.00 96.19 85 ALA A N 1
ATOM 638 C CA . ALA A 1 85 ? 0.784 4.940 6.484 1.00 96.19 85 ALA A CA 1
ATOM 639 C C . ALA A 1 85 ? 1.035 4.875 8.008 1.00 96.19 85 ALA A C 1
ATOM 641 O O . ALA A 1 85 ? 0.507 5.699 8.745 1.00 96.19 85 ALA A O 1
ATOM 642 N N . VAL A 1 86 ? 1.814 3.894 8.477 1.00 96.25 86 VAL A N 1
ATOM 643 C CA . VAL A 1 86 ? 2.181 3.709 9.886 1.00 96.25 86 VAL A CA 1
ATOM 644 C C . VAL A 1 86 ? 3.695 3.815 10.088 1.00 96.25 86 VAL A C 1
ATOM 646 O O . VAL A 1 86 ? 4.151 4.642 10.868 1.00 96.25 86 VAL A O 1
ATOM 649 N N . CYS A 1 87 ? 4.498 2.997 9.395 1.00 95.38 87 CYS A N 1
ATOM 650 C CA . CYS A 1 87 ? 5.957 2.959 9.595 1.00 95.38 87 CYS A CA 1
ATOM 651 C C . CYS A 1 87 ? 6.783 3.634 8.492 1.00 95.38 87 CYS A C 1
ATOM 653 O O . CYS A 1 87 ? 8.006 3.672 8.594 1.00 95.38 87 CYS A O 1
ATOM 655 N N . GLY A 1 88 ? 6.156 4.119 7.418 1.00 95.44 88 GLY A N 1
ATOM 656 C CA . GLY A 1 88 ? 6.856 4.740 6.292 1.00 95.44 88 GLY A CA 1
ATOM 657 C C . GLY A 1 88 ? 7.616 3.771 5.378 1.00 95.44 88 GLY A C 1
ATOM 658 O O . GLY A 1 88 ? 8.230 4.217 4.411 1.00 95.44 88 GLY A O 1
ATOM 659 N N . GLU A 1 89 ? 7.565 2.459 5.635 1.00 95.88 89 GLU A N 1
ATOM 660 C CA . GLU A 1 89 ? 8.176 1.442 4.774 1.00 95.88 89 GLU A CA 1
ATOM 661 C C . GLU A 1 89 ? 7.680 1.576 3.330 1.00 95.88 89 GLU A C 1
ATOM 663 O O . GLU A 1 89 ? 6.481 1.725 3.088 1.00 95.88 89 GLU A O 1
ATOM 668 N N . ARG A 1 90 ? 8.598 1.529 2.360 1.00 95.19 90 ARG A N 1
ATOM 669 C CA . ARG A 1 90 ? 8.249 1.630 0.942 1.00 95.19 90 ARG A CA 1
ATOM 670 C C . ARG A 1 90 ? 7.589 0.337 0.470 1.00 95.19 90 ARG A C 1
ATOM 672 O O . ARG A 1 90 ? 8.163 -0.735 0.613 1.00 95.19 90 ARG A O 1
ATOM 679 N N . LEU A 1 91 ? 6.438 0.461 -0.179 1.00 95.44 91 LEU A N 1
ATOM 680 C CA . LEU A 1 91 ? 5.695 -0.647 -0.772 1.00 95.44 91 LEU A CA 1
ATOM 681 C C . LEU A 1 91 ? 5.197 -0.310 -2.180 1.00 95.44 91 LEU A C 1
ATOM 683 O O . LEU A 1 91 ? 5.171 0.855 -2.585 1.00 95.44 91 LEU A O 1
ATOM 687 N N . PHE A 1 92 ? 4.790 -1.344 -2.918 1.00 95.31 92 PHE A N 1
ATOM 688 C CA . PHE A 1 92 ? 4.179 -1.217 -4.240 1.00 95.31 92 PHE A CA 1
ATOM 689 C C . PHE A 1 92 ? 2.724 -1.676 -4.200 1.00 95.31 92 PHE A C 1
ATOM 691 O O . PHE A 1 92 ? 2.448 -2.869 -4.049 1.00 95.31 92 PHE A O 1
ATOM 698 N N . VAL A 1 93 ? 1.814 -0.717 -4.353 1.00 94.00 93 VAL A N 1
ATOM 699 C CA . VAL A 1 93 ? 0.357 -0.913 -4.304 1.00 94.00 93 VAL A CA 1
ATOM 700 C C . VAL A 1 93 ? -0.257 -0.739 -5.693 1.00 94.00 93 VAL A C 1
ATOM 702 O O . VAL A 1 93 ? 0.345 -0.038 -6.512 1.00 94.00 93 VAL A O 1
ATOM 705 N N . PRO A 1 94 ? -1.425 -1.341 -5.976 1.00 92.62 94 PRO A N 1
ATOM 706 C CA . PRO A 1 94 ? -2.175 -1.069 -7.201 1.00 92.62 94 PRO A CA 1
ATOM 707 C C . PRO A 1 94 ? -2.441 0.430 -7.411 1.00 92.62 94 PRO A C 1
ATOM 709 O O . PRO A 1 94 ? -2.525 1.207 -6.453 1.00 92.62 94 PRO A O 1
ATOM 712 N N . PHE A 1 95 ? -2.556 0.864 -8.667 1.00 88.25 95 PHE A N 1
ATOM 713 C CA . PHE A 1 95 ? -2.853 2.270 -8.979 1.00 88.25 95 PHE A CA 1
ATOM 714 C C . PHE A 1 95 ? -4.212 2.734 -8.454 1.00 88.25 95 PHE A C 1
ATOM 716 O O . PHE A 1 95 ? -4.329 3.873 -8.000 1.00 88.25 95 PHE A O 1
ATOM 723 N N . ASP A 1 96 ? -5.204 1.854 -8.517 1.00 88.19 96 ASP A N 1
ATOM 724 C CA . ASP A 1 96 ? -6.591 2.071 -8.116 1.00 88.19 96 ASP A CA 1
ATOM 725 C C . ASP A 1 96 ? -6.835 1.849 -6.618 1.00 88.19 96 ASP A C 1
ATOM 727 O O . ASP A 1 96 ? -7.952 2.056 -6.141 1.00 88.19 96 ASP A O 1
ATOM 731 N N . ASP A 1 97 ? -5.795 1.488 -5.858 1.00 87.94 97 ASP A N 1
ATOM 732 C CA . ASP A 1 97 ? -5.894 1.374 -4.410 1.00 87.94 97 ASP A CA 1
ATOM 733 C C . ASP A 1 97 ? -6.109 2.763 -3.788 1.00 87.94 97 ASP A C 1
ATOM 735 O O . ASP A 1 97 ? -5.194 3.597 -3.695 1.00 87.94 97 ASP A O 1
ATOM 739 N N . ALA A 1 98 ? -7.366 3.003 -3.411 1.00 84.81 98 ALA A N 1
ATOM 740 C CA . ALA A 1 98 ? -7.853 4.210 -2.756 1.00 84.81 98 ALA A CA 1
ATOM 741 C C . ALA A 1 98 ? -7.662 4.173 -1.229 1.00 84.81 98 ALA A C 1
ATOM 743 O O . ALA A 1 98 ? -7.902 5.177 -0.555 1.00 84.81 98 ALA A O 1
ATOM 744 N N . GLY A 1 99 ? -7.267 3.022 -0.678 1.00 88.00 99 GLY A N 1
ATOM 745 C CA . GLY A 1 99 ? -7.036 2.845 0.744 1.00 88.00 99 GLY A CA 1
ATOM 746 C C . GLY A 1 99 ? -5.677 3.377 1.207 1.00 88.00 99 GLY A C 1
ATOM 747 O O . GLY A 1 99 ? -4.814 3.765 0.409 1.00 88.00 99 GLY A O 1
ATOM 748 N N . PRO A 1 100 ? -5.451 3.393 2.530 1.00 94.19 100 PRO A N 1
ATOM 749 C CA . PRO A 1 100 ? -4.122 3.627 3.061 1.00 94.19 100 PRO A CA 1
ATOM 750 C C . PRO A 1 100 ? -3.184 2.484 2.656 1.00 94.19 100 PRO A C 1
ATOM 752 O O . PRO A 1 100 ? -3.463 1.311 2.890 1.00 94.19 100 PRO A O 1
ATOM 755 N N . ALA A 1 101 ? -2.022 2.833 2.113 1.00 95.62 101 ALA A N 1
ATOM 756 C CA . ALA A 1 101 ? -0.976 1.866 1.817 1.00 95.62 101 ALA A CA 1
ATOM 757 C C . ALA A 1 101 ? -0.401 1.301 3.130 1.00 95.62 101 ALA A C 1
ATOM 759 O O . ALA A 1 101 ? 0.091 2.056 3.972 1.00 95.62 101 ALA A O 1
ATOM 760 N N . LEU A 1 102 ? -0.447 -0.020 3.323 1.00 95.50 102 LEU A N 1
ATOM 761 C CA . LEU A 1 102 ? 0.015 -0.688 4.544 1.00 95.50 102 LEU A CA 1
ATOM 762 C C . LEU A 1 102 ? 0.951 -1.850 4.210 1.00 95.50 102 LEU A C 1
ATOM 764 O O . LEU A 1 102 ? 0.650 -2.670 3.347 1.00 95.50 102 LEU A O 1
ATOM 768 N N . CYS A 1 103 ? 2.101 -1.925 4.888 1.00 95.38 103 CYS A N 1
ATOM 769 C CA . CYS A 1 103 ? 2.985 -3.083 4.765 1.00 95.38 103 CYS A CA 1
ATOM 770 C C . CYS A 1 103 ? 2.360 -4.308 5.445 1.00 95.38 103 CYS A C 1
ATOM 772 O O . CYS A 1 103 ? 1.440 -4.172 6.250 1.00 95.38 103 CYS A O 1
ATOM 774 N N . ALA A 1 104 ? 2.887 -5.506 5.184 1.00 92.12 104 ALA A N 1
ATOM 775 C CA . ALA A 1 104 ? 2.336 -6.754 5.724 1.00 92.12 104 ALA A CA 1
ATOM 776 C C . ALA A 1 104 ? 2.199 -6.756 7.262 1.00 92.12 104 ALA A C 1
ATOM 778 O O . ALA A 1 104 ? 1.275 -7.354 7.806 1.00 92.12 104 ALA A O 1
ATOM 779 N N . THR A 1 105 ? 3.078 -6.041 7.970 1.00 92.75 105 THR A N 1
ATOM 780 C CA . THR A 1 105 ? 3.032 -5.900 9.434 1.00 92.75 105 THR A CA 1
ATOM 781 C C . THR A 1 105 ? 1.878 -5.023 9.920 1.00 92.75 105 THR A C 1
ATOM 783 O O . THR A 1 105 ? 1.412 -5.199 11.048 1.00 92.75 105 THR A O 1
ATOM 786 N N . HIS A 1 106 ? 1.403 -4.081 9.102 1.00 95.06 106 HIS A N 1
ATOM 787 C CA . HIS A 1 106 ? 0.333 -3.135 9.438 1.00 95.06 106 HIS A CA 1
ATOM 788 C C . HIS A 1 106 ? -0.974 -3.393 8.678 1.00 95.06 106 HIS A C 1
ATOM 790 O O . HIS A 1 106 ? -1.995 -2.838 9.071 1.00 95.06 106 HIS A O 1
ATOM 796 N N . ASP A 1 107 ? -0.971 -4.248 7.653 1.00 93.06 107 ASP A N 1
ATOM 797 C CA . ASP A 1 107 ? -2.187 -4.704 6.975 1.00 93.06 107 ASP A CA 1
ATOM 798 C C . ASP A 1 107 ? -3.110 -5.405 7.981 1.00 93.06 107 ASP A C 1
ATOM 800 O O . ASP A 1 107 ? -2.652 -6.198 8.810 1.00 93.06 107 ASP A O 1
ATOM 804 N N . ARG A 1 108 ? -4.403 -5.080 7.949 1.00 93.81 108 ARG A N 1
ATOM 805 C CA . ARG A 1 108 ? -5.421 -5.673 8.827 1.00 93.81 108 ARG A CA 1
ATOM 806 C C . ARG A 1 108 ? -6.629 -6.050 7.999 1.00 93.81 108 ARG A C 1
ATOM 808 O O . ARG A 1 108 ? -7.143 -5.247 7.223 1.00 93.81 108 ARG A O 1
ATOM 815 N N . ARG A 1 109 ? -7.123 -7.259 8.209 1.00 93.06 109 ARG A N 1
ATOM 816 C CA . ARG A 1 109 ? -8.256 -7.824 7.483 1.00 93.06 109 ARG A CA 1
ATOM 817 C C . ARG A 1 109 ? -9.388 -8.122 8.441 1.00 93.06 109 ARG A C 1
ATOM 819 O O . ARG A 1 109 ? -9.177 -8.401 9.618 1.00 93.06 109 ARG A O 1
ATOM 826 N N . ALA A 1 110 ? -10.609 -8.072 7.924 1.00 93.62 110 ALA A N 1
ATOM 827 C CA . ALA A 1 110 ? -11.771 -8.512 8.679 1.00 93.62 110 ALA A CA 1
ATOM 828 C C . ALA A 1 110 ? -11.552 -9.946 9.196 1.00 93.62 110 ALA A C 1
ATOM 830 O O . ALA A 1 110 ? -11.159 -10.831 8.437 1.00 93.62 110 ALA A O 1
ATOM 831 N N . GLY A 1 111 ? -11.797 -10.159 10.488 1.00 93.00 111 GLY A N 1
ATOM 832 C CA . GLY A 1 111 ? -11.561 -11.429 11.174 1.00 93.00 111 GLY A CA 1
ATOM 833 C C . GLY A 1 111 ? -10.205 -11.550 11.875 1.00 93.00 111 GLY A C 1
ATOM 834 O O . GLY A 1 111 ? -10.041 -12.474 12.671 1.00 93.00 111 GLY A O 1
ATOM 835 N N . ASP A 1 112 ? -9.258 -10.630 11.656 1.00 93.94 112 ASP A N 1
ATOM 836 C CA . ASP A 1 112 ? -7.981 -10.655 12.372 1.00 93.94 112 ASP A CA 1
ATOM 837 C C . ASP A 1 112 ? -8.194 -10.500 13.882 1.00 93.94 112 ASP A C 1
ATOM 839 O O . ASP A 1 112 ? -8.929 -9.620 14.343 1.00 93.94 112 ASP A O 1
ATOM 843 N N . LEU A 1 113 ? -7.513 -11.348 14.656 1.00 94.69 113 LEU A N 1
ATOM 844 C CA . LEU A 1 113 ? -7.476 -11.271 16.111 1.00 94.69 113 LEU A CA 1
ATOM 845 C C . LEU A 1 113 ? -6.284 -10.436 16.560 1.00 94.69 113 LEU A C 1
ATOM 847 O O . LEU A 1 113 ? -5.138 -10.727 16.214 1.00 94.69 113 LEU A O 1
ATOM 851 N N . LEU A 1 114 ? -6.559 -9.424 17.376 1.00 94.75 114 LEU A N 1
ATOM 852 C CA . LEU A 1 114 ? -5.567 -8.474 17.861 1.00 94.75 114 LEU A CA 1
ATOM 853 C C . LEU A 1 114 ? -5.717 -8.251 19.367 1.00 94.75 114 LEU A C 1
ATOM 855 O O . LEU A 1 114 ? -6.767 -8.500 19.957 1.00 94.75 114 LEU A O 1
ATOM 859 N N . ARG A 1 115 ? -4.664 -7.737 19.993 1.00 95.12 115 ARG A N 1
ATOM 860 C CA . ARG A 1 115 ? -4.652 -7.270 21.377 1.00 95.12 115 ARG A CA 1
ATOM 861 C C . ARG A 1 115 ? -4.515 -5.752 21.409 1.00 95.12 115 ARG A C 1
ATOM 863 O O . ARG A 1 115 ? -3.632 -5.191 20.759 1.00 95.12 115 ARG A O 1
ATOM 870 N N . ASP A 1 116 ? -5.357 -5.105 22.205 1.00 94.88 116 ASP A N 1
ATOM 871 C CA . ASP A 1 116 ? -5.211 -3.692 22.553 1.00 94.88 116 ASP A CA 1
ATOM 872 C C . ASP A 1 116 ? -3.985 -3.511 23.452 1.00 94.88 116 ASP A C 1
ATOM 874 O O . ASP A 1 116 ? -3.959 -4.048 24.560 1.00 94.88 116 ASP A O 1
ATOM 878 N N . ARG A 1 117 ? -2.978 -2.751 23.017 1.00 93.12 117 ARG A N 1
ATOM 879 C CA . ARG A 1 117 ? -1.786 -2.481 23.839 1.00 93.12 117 ARG A CA 1
ATOM 880 C C . ARG A 1 117 ? -2.089 -1.636 25.076 1.00 93.12 117 ARG A C 1
ATOM 882 O O . ARG A 1 117 ? -1.414 -1.793 26.086 1.00 93.12 117 ARG A O 1
ATOM 889 N N . GLU A 1 118 ? -3.107 -0.781 25.018 1.00 91.12 118 GLU A N 1
ATOM 890 C CA . GLU A 1 118 ? -3.425 0.153 26.105 1.00 91.12 118 GLU A CA 1
ATOM 891 C C . GLU A 1 118 ? -4.318 -0.484 27.173 1.00 91.12 118 GLU A C 1
ATOM 893 O O . GLU A 1 118 ? -4.149 -0.235 28.363 1.00 91.12 118 GLU A O 1
ATOM 898 N N . ARG A 1 119 ? -5.293 -1.304 26.758 1.00 84.56 119 ARG A N 1
ATOM 899 C CA . ARG A 1 119 ? -6.260 -1.935 27.681 1.00 84.56 119 ARG A CA 1
ATOM 900 C C . ARG A 1 119 ? -6.068 -3.438 27.858 1.00 84.56 119 ARG A C 1
ATOM 902 O O . ARG A 1 119 ? -6.735 -4.038 28.692 1.00 84.56 119 ARG A O 1
ATOM 909 N N . GLY A 1 120 ? -5.216 -4.073 27.057 1.00 83.00 120 GLY A N 1
ATOM 910 C CA . GLY A 1 120 ? -4.911 -5.504 27.128 1.00 83.00 120 GLY A CA 1
ATOM 911 C C . GLY A 1 120 ? -5.983 -6.452 26.576 1.00 83.00 120 GLY A C 1
ATOM 912 O O . GLY A 1 120 ? -5.701 -7.644 26.446 1.00 83.00 120 GLY A O 1
ATOM 913 N N . GLY A 1 121 ? -7.186 -5.968 26.245 1.00 90.50 121 GLY A N 1
ATOM 914 C CA . GLY A 1 121 ? -8.301 -6.783 25.750 1.00 90.50 121 GLY A CA 1
ATOM 915 C C . GLY A 1 121 ? -8.096 -7.320 24.330 1.00 90.50 121 GLY A C 1
ATOM 916 O O . GLY A 1 121 ? -7.417 -6.700 23.511 1.00 90.50 121 GLY A O 1
ATOM 917 N N . LEU A 1 122 ? -8.703 -8.476 24.039 1.00 94.38 122 LEU A N 1
ATOM 918 C CA . LEU A 1 122 ? -8.707 -9.068 22.701 1.00 94.38 122 LEU A CA 1
ATOM 919 C C . LEU A 1 122 ? -9.819 -8.479 21.838 1.00 94.38 122 LEU A C 1
ATOM 921 O O . LEU A 1 122 ? -10.951 -8.307 22.299 1.00 94.38 122 LEU A O 1
ATOM 925 N N . LEU A 1 123 ? -9.492 -8.223 20.578 1.00 94.94 123 LEU A N 1
ATOM 926 C CA . LEU A 1 123 ? -10.368 -7.627 19.586 1.00 94.94 123 LEU A CA 1
ATOM 927 C C . LEU A 1 123 ? -10.396 -8.461 18.307 1.00 94.94 123 LEU A C 1
ATOM 929 O O . LEU A 1 123 ? -9.404 -9.098 17.954 1.00 94.94 123 LEU A O 1
ATOM 933 N N . VAL A 1 124 ? -11.515 -8.386 17.593 1.00 94.69 124 VAL A N 1
ATOM 934 C CA . VAL A 1 124 ? -11.651 -8.864 16.212 1.00 94.69 124 VAL A CA 1
ATOM 935 C C . VAL A 1 124 ? -11.799 -7.656 15.296 1.00 94.69 124 VAL A C 1
ATOM 937 O O . VAL A 1 124 ? -12.639 -6.788 15.551 1.00 94.69 124 VAL A O 1
ATOM 940 N N . VAL A 1 125 ? -11.008 -7.603 14.228 1.00 95.38 125 VAL A N 1
ATOM 941 C CA . VAL A 1 125 ? -11.137 -6.593 13.170 1.00 95.38 125 VAL A CA 1
ATOM 942 C C . VAL A 1 125 ? -12.426 -6.821 12.387 1.00 95.38 125 VAL A C 1
ATOM 944 O O . VAL A 1 125 ? -12.729 -7.938 11.973 1.00 95.38 125 VAL A O 1
ATOM 947 N N . VAL A 1 126 ? -13.189 -5.756 12.158 1.00 94.44 126 VAL A N 1
ATOM 948 C CA . VAL A 1 126 ? -14.475 -5.816 11.443 1.00 94.44 126 VAL A CA 1
ATOM 949 C C . VAL A 1 126 ? -14.310 -5.516 9.955 1.00 94.44 126 VAL A C 1
ATOM 951 O O . VAL A 1 126 ? -15.019 -6.085 9.132 1.00 94.44 126 VAL A O 1
ATOM 954 N N . ALA A 1 127 ? -13.392 -4.619 9.608 1.00 93.94 127 ALA A N 1
ATOM 955 C CA . ALA A 1 127 ? -13.138 -4.171 8.243 1.00 93.94 127 ALA A CA 1
ATOM 956 C C . ALA A 1 127 ? -11.678 -3.694 8.125 1.00 93.94 127 ALA A C 1
ATOM 958 O O . ALA A 1 127 ? -11.066 -3.403 9.160 1.00 93.94 127 ALA A O 1
ATOM 959 N N . PRO A 1 128 ? -11.112 -3.616 6.907 1.00 94.25 128 PRO A N 1
ATOM 960 C CA . PRO A 1 128 ? -9.757 -3.109 6.723 1.00 94.25 128 PRO A CA 1
ATOM 961 C C . PRO A 1 128 ? -9.606 -1.657 7.209 1.00 94.25 128 PRO A C 1
ATOM 963 O O . PRO A 1 128 ? -10.608 -0.942 7.356 1.00 94.25 128 PRO A O 1
ATOM 966 N N . PRO A 1 129 ? -8.367 -1.203 7.472 1.00 95.56 129 PRO A N 1
ATOM 967 C CA . PRO A 1 129 ? -8.103 0.167 7.872 1.00 95.56 129 PRO A CA 1
ATOM 968 C C . PRO A 1 129 ? -8.583 1.168 6.823 1.00 95.56 129 PRO A C 1
ATOM 970 O O . PRO A 1 129 ? -8.583 0.890 5.626 1.00 95.56 129 PRO A O 1
ATOM 973 N N . SER A 1 130 ? -9.006 2.337 7.291 1.00 94.31 130 SER A N 1
ATOM 974 C CA . SER A 1 130 ? -9.696 3.324 6.458 1.00 94.31 130 SER A CA 1
ATOM 975 C C . SER A 1 130 ? -9.066 4.713 6.594 1.00 94.31 130 SER A C 1
ATOM 977 O O . SER A 1 130 ? -7.867 4.869 6.372 1.00 94.31 130 SER A O 1
ATOM 979 N N . SER A 1 131 ? -9.860 5.726 6.937 1.00 95.38 131 SER A N 1
ATOM 980 C CA . SER A 1 131 ? -9.405 7.105 7.101 1.00 95.38 131 SER A CA 1
ATOM 981 C C . SER A 1 131 ? -8.398 7.251 8.245 1.00 95.38 131 SER A C 1
ATOM 983 O O . SER A 1 131 ? -8.254 6.368 9.096 1.00 95.38 131 SER A O 1
ATOM 985 N N . ARG A 1 132 ? -7.734 8.404 8.299 1.00 97.12 132 ARG A N 1
ATOM 986 C CA . ARG A 1 132 ? -6.769 8.734 9.350 1.00 97.12 132 ARG A CA 1
ATOM 987 C C . ARG A 1 132 ? -7.442 8.951 10.702 1.00 97.12 132 ARG A C 1
ATOM 989 O O . ARG A 1 132 ? -8.620 9.312 10.775 1.00 97.12 132 ARG A O 1
ATOM 996 N N . ALA A 1 133 ? -6.695 8.769 11.785 1.00 97.19 133 ALA A N 1
ATOM 997 C CA . ALA A 1 133 ? -7.186 8.986 13.141 1.00 97.19 133 ALA A CA 1
ATOM 998 C C . ALA A 1 133 ? -7.574 10.449 13.414 1.00 97.19 133 ALA A C 1
ATOM 1000 O O . ALA A 1 133 ? -8.500 10.691 14.190 1.00 97.19 133 ALA A O 1
ATOM 1001 N N . ASP A 1 134 ? -6.914 11.408 12.766 1.00 97.12 134 ASP A N 1
ATOM 1002 C CA . ASP A 1 134 ? -7.228 12.842 12.826 1.00 97.12 134 ASP A CA 1
ATOM 1003 C C . ASP A 1 134 ? -8.358 13.286 11.879 1.00 97.12 134 ASP A C 1
ATOM 1005 O O . ASP A 1 134 ? -8.758 14.448 11.890 1.00 97.12 134 ASP A O 1
ATOM 1009 N N . GLU A 1 135 ? -8.938 12.357 11.120 1.00 97.06 135 GLU A N 1
ATOM 1010 C CA . GLU A 1 135 ? -10.083 12.598 10.232 1.00 97.06 135 GLU A CA 1
ATOM 1011 C C . GLU A 1 135 ? -11.318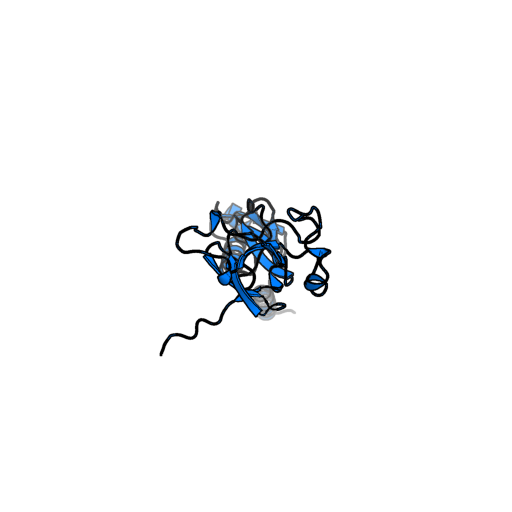 11.787 10.654 1.00 97.06 135 GLU A C 1
ATOM 1013 O O . GLU A 1 135 ? -12.458 12.190 10.411 1.00 97.06 135 GLU A O 1
ATOM 1018 N N . HIS A 1 136 ? -11.114 10.642 11.310 1.00 96.81 136 HIS A N 1
ATOM 1019 C CA . HIS A 1 136 ? -12.190 9.733 11.675 1.00 96.81 136 HIS A CA 1
ATOM 1020 C C . HIS A 1 136 ? -12.914 10.177 12.947 1.00 96.81 136 HIS A C 1
ATOM 1022 O O . HIS A 1 136 ? -12.338 10.158 14.036 1.00 96.81 136 HIS A O 1
ATOM 1028 N N . ARG A 1 137 ? -14.206 10.498 12.831 1.00 96.12 137 ARG A N 1
ATOM 1029 C CA . ARG A 1 137 ? -15.078 10.801 13.975 1.00 96.12 137 ARG A CA 1
ATOM 1030 C C . ARG A 1 137 ? -15.788 9.548 14.471 1.00 96.12 137 ARG A C 1
ATOM 1032 O O . ARG A 1 137 ? -16.359 8.803 13.681 1.00 96.12 137 ARG A O 1
ATOM 1039 N N . THR A 1 138 ? -15.790 9.340 15.783 1.00 93.50 138 THR A N 1
ATOM 1040 C CA . THR A 1 138 ? -16.587 8.287 16.417 1.00 93.50 138 THR A CA 1
ATOM 1041 C C . THR A 1 138 ? -18.071 8.658 16.439 1.00 93.50 138 THR A C 1
ATOM 1043 O O . THR A 1 138 ? -18.458 9.779 16.100 1.00 93.50 138 THR A O 1
ATOM 1046 N N . ALA A 1 139 ? -18.918 7.730 16.893 1.00 88.50 139 ALA A N 1
ATOM 1047 C CA . ALA A 1 139 ? -20.346 7.986 17.088 1.00 88.50 139 ALA A CA 1
ATOM 1048 C C . ALA A 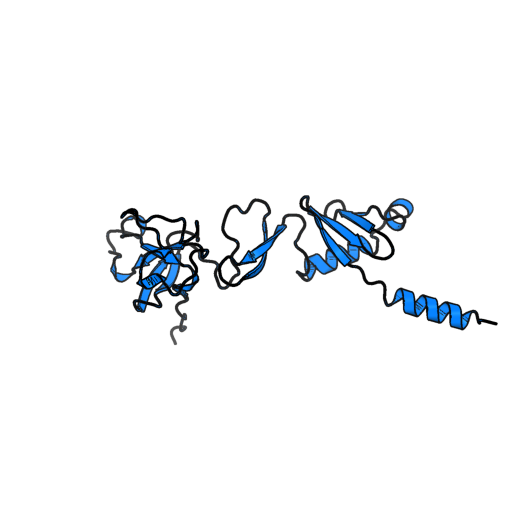1 139 ? -20.622 9.154 18.057 1.00 88.50 139 ALA A C 1
ATOM 1050 O O . ALA A 1 139 ? -21.654 9.808 17.958 1.00 88.50 139 ALA A O 1
ATOM 1051 N N . GLU A 1 140 ? -19.690 9.444 18.967 1.00 90.06 140 GLU A N 1
ATOM 1052 C CA . GLU A 1 140 ? -19.759 10.577 19.893 1.00 90.06 140 GLU A CA 1
ATOM 1053 C C . GLU A 1 140 ? -19.239 11.901 19.282 1.00 90.06 140 GLU A C 1
ATOM 1055 O O . GLU A 1 140 ? -19.128 12.904 19.982 1.00 90.06 140 GLU A O 1
ATOM 1060 N N . GLY A 1 141 ? -18.887 11.924 17.991 1.00 93.25 141 GLY A N 1
ATOM 1061 C CA . GLY A 1 141 ? -18.442 13.118 17.258 1.00 93.25 141 GLY A CA 1
ATOM 1062 C C . GLY A 1 141 ? -16.978 13.524 17.480 1.00 93.25 141 GLY A C 1
ATOM 1063 O O . GLY A 1 141 ? -16.493 14.456 16.828 1.00 93.25 141 GLY A O 1
ATOM 1064 N N . ARG A 1 142 ? -16.254 12.819 18.357 1.00 95.75 142 ARG A N 1
ATOM 1065 C CA . ARG A 1 142 ? -14.837 13.055 18.678 1.00 95.75 142 ARG A CA 1
ATOM 1066 C C . ARG A 1 142 ? -13.921 12.370 17.663 1.00 95.75 142 ARG A C 1
ATOM 1068 O O . ARG A 1 142 ? -14.225 11.263 17.225 1.00 95.75 142 ARG A O 1
ATOM 1075 N N . LEU A 1 143 ? -12.798 12.998 17.304 1.00 97.50 143 LEU A N 1
ATOM 1076 C CA . LEU A 1 143 ? -11.798 12.349 16.452 1.00 97.50 143 LEU A CA 1
ATOM 1077 C C . LEU A 1 143 ? -11.093 11.226 17.210 1.00 97.50 143 LEU A C 1
ATOM 1079 O O . LEU A 1 143 ? -10.831 11.341 18.409 1.00 97.50 143 LEU A O 1
ATOM 1083 N N . VAL A 1 144 ? -10.739 10.150 16.512 1.00 97.19 144 VAL A N 1
ATOM 1084 C CA . VAL A 1 144 ? -10.005 9.030 17.117 1.00 97.19 144 VAL A CA 1
ATOM 1085 C C . VAL A 1 144 ? -8.662 9.500 17.689 1.00 97.19 144 VAL A C 1
ATOM 1087 O O . VAL A 1 144 ? -8.301 9.081 18.791 1.00 97.19 144 VAL A O 1
ATOM 1090 N N . ALA A 1 145 ? -7.957 10.407 17.009 1.00 96.88 145 ALA A N 1
ATOM 1091 C CA . ALA A 1 145 ? -6.695 10.982 17.482 1.00 96.88 145 ALA A CA 1
ATOM 1092 C C . ALA A 1 145 ? -6.840 11.791 18.786 1.00 96.88 145 ALA A C 1
ATOM 1094 O O . ALA A 1 145 ? -5.907 11.834 19.583 1.00 96.88 145 ALA A O 1
ATOM 1095 N N . ASP A 1 146 ? -8.015 12.369 19.053 1.00 97.19 146 ASP A N 1
ATOM 1096 C CA . ASP A 1 146 ? -8.216 13.237 20.218 1.00 97.19 146 ASP A CA 1
ATOM 1097 C C . ASP A 1 146 ? -8.361 12.456 21.526 1.00 97.19 146 ASP A C 1
ATOM 1099 O O . ASP A 1 146 ? -8.335 13.053 22.603 1.00 97.19 146 ASP A O 1
ATOM 1103 N N . TYR A 1 147 ? -8.587 11.140 21.489 1.00 95.06 147 TYR A N 1
ATOM 1104 C CA . TYR A 1 147 ? -8.697 10.342 22.711 1.00 95.06 147 TYR A CA 1
ATOM 1105 C C . TYR A 1 147 ? -7.352 10.294 23.439 1.00 95.06 147 TYR A C 1
ATOM 1107 O O . TYR A 1 147 ? -6.343 9.914 22.861 1.00 95.06 147 TYR A O 1
ATOM 1115 N N . ALA A 1 148 ? -7.344 10.568 24.747 1.00 93.75 148 ALA A N 1
ATOM 1116 C CA . ALA A 1 148 ? -6.111 10.570 25.544 1.00 93.75 148 ALA A CA 1
ATOM 1117 C C . ALA A 1 148 ? -5.355 9.227 25.503 1.00 93.75 148 ALA A C 1
ATOM 1119 O O . ALA A 1 148 ? -4.129 9.208 25.482 1.00 93.75 148 ALA A O 1
ATOM 1120 N N . THR A 1 149 ? -6.068 8.097 25.405 1.00 93.69 149 THR A N 1
ATOM 1121 C CA . THR A 1 149 ? -5.446 6.768 25.236 1.00 93.69 149 THR A CA 1
ATOM 1122 C C . THR A 1 149 ? -4.750 6.593 23.885 1.00 93.69 149 THR A C 1
ATOM 1124 O O . THR A 1 149 ? -4.052 5.607 23.693 1.00 93.69 149 THR A O 1
ATOM 1127 N N . ASN A 1 150 ? -4.984 7.501 22.935 1.00 94.88 150 ASN A N 1
ATOM 1128 C CA . ASN A 1 150 ? -4.383 7.481 21.610 1.00 94.88 150 ASN A CA 1
ATOM 1129 C C . ASN A 1 150 ? -3.231 8.486 21.447 1.00 94.88 150 ASN A C 1
ATOM 1131 O O . ASN A 1 150 ? -2.620 8.519 20.387 1.00 94.88 150 ASN A O 1
ATOM 1135 N N . ALA A 1 151 ? -2.879 9.255 22.485 1.00 93.00 151 ALA A N 1
ATOM 1136 C CA . ALA A 1 151 ? -1.887 10.334 22.399 1.00 93.00 151 ALA A CA 1
ATOM 1137 C C . ALA A 1 151 ? -0.470 9.878 21.990 1.00 93.00 151 ALA A C 1
ATOM 1139 O O . ALA A 1 151 ? 0.358 10.703 21.614 1.00 93.00 151 ALA A O 1
ATOM 1140 N N . ARG A 1 152 ? -0.175 8.575 22.085 1.00 94.12 152 ARG A N 1
ATOM 1141 C CA . ARG A 1 152 ? 1.105 7.970 21.675 1.00 94.12 152 ARG A CA 1
ATOM 1142 C C . ARG A 1 152 ? 1.135 7.504 20.216 1.00 94.12 152 ARG A C 1
ATOM 1144 O O . ARG A 1 152 ? 2.183 7.056 19.765 1.00 94.12 152 ARG A O 1
ATOM 1151 N N . TYR A 1 153 ? 0.013 7.589 19.507 1.00 94.69 153 TYR A N 1
ATOM 1152 C CA . TYR A 1 153 ? -0.134 7.137 18.126 1.00 94.69 153 TYR A CA 1
ATOM 1153 C C . TYR A 1 153 ? -0.309 8.342 17.203 1.00 94.69 153 TYR A C 1
ATOM 1155 O O . TYR A 1 153 ? -0.900 9.355 17.584 1.00 94.69 153 TYR A O 1
ATOM 1163 N N . GLY A 1 154 ? 0.229 8.254 15.991 1.00 93.69 154 GLY A N 1
ATOM 1164 C CA . GLY A 1 154 ? 0.188 9.350 15.034 1.00 93.69 154 GLY A CA 1
ATOM 1165 C C . GLY A 1 154 ? -1.237 9.634 14.563 1.00 93.69 154 GLY A C 1
ATOM 1166 O O . GLY A 1 154 ? -1.959 8.721 14.177 1.00 93.69 154 GLY A O 1
ATOM 1167 N N . GLY A 1 155 ? -1.633 10.911 14.510 1.00 95.69 155 GLY A N 1
ATOM 1168 C CA . GLY A 1 155 ? -2.933 11.305 13.940 1.00 95.69 155 GLY A CA 1
ATOM 1169 C C . GLY A 1 155 ? -3.105 10.873 12.478 1.00 95.69 155 GLY A C 1
ATOM 1170 O O . GLY A 1 155 ? -4.208 10.548 12.053 1.00 95.69 155 GLY A O 1
ATOM 1171 N N . HIS A 1 156 ? -1.994 10.777 11.742 1.00 94.75 156 HIS A N 1
ATOM 1172 C CA . HIS A 1 156 ? -1.950 10.299 10.362 1.00 94.75 156 HIS A CA 1
ATOM 1173 C C . HIS A 1 156 ? -2.167 8.792 10.206 1.00 94.75 156 HIS A C 1
ATOM 1175 O O . HIS A 1 156 ? -2.369 8.327 9.085 1.00 94.75 156 HIS A O 1
ATOM 1181 N N . GLU A 1 157 ? -2.100 8.022 11.293 1.00 96.50 157 GLU A N 1
ATOM 1182 C CA . GLU A 1 157 ? -2.282 6.583 11.210 1.00 96.50 157 GLU A CA 1
ATOM 1183 C C . GLU A 1 157 ? -3.725 6.260 10.814 1.00 96.50 157 GLU A C 1
ATOM 1185 O O . GLU A 1 157 ? -4.666 6.833 11.376 1.00 96.50 157 GLU A O 1
ATOM 1190 N N . PRO A 1 158 ? -3.933 5.315 9.885 1.00 97.56 158 PRO A N 1
ATOM 1191 C CA . PRO A 1 158 ? -5.261 4.821 9.578 1.00 97.56 158 PRO A CA 1
ATOM 1192 C C . PRO A 1 158 ? -5.935 4.226 10.807 1.00 97.56 158 PRO A C 1
ATOM 1194 O O . PRO A 1 158 ? -5.282 3.624 11.668 1.00 97.56 158 PRO A O 1
ATOM 1197 N N . VAL A 1 159 ? -7.259 4.333 10.853 1.00 97.69 159 VAL A N 1
ATOM 1198 C CA . VAL A 1 159 ? -8.055 3.668 11.880 1.00 97.69 159 VAL A CA 1
ATOM 1199 C C . VAL A 1 159 ? -8.587 2.336 11.387 1.00 97.69 159 VAL A C 1
ATOM 1201 O O . VAL A 1 159 ? -9.067 2.216 10.257 1.00 97.69 159 VAL A O 1
ATOM 1204 N N . VAL A 1 160 ? -8.551 1.345 12.271 1.00 97.06 160 VAL A N 1
ATOM 1205 C CA . VAL A 1 160 ? -9.141 0.026 12.060 1.00 97.06 160 VAL A CA 1
ATOM 1206 C C . VAL A 1 160 ? -10.373 -0.144 12.958 1.00 97.06 160 VAL A C 1
ATOM 1208 O O . VAL A 1 160 ? -10.277 0.056 14.176 1.00 97.06 160 VAL A O 1
ATOM 1211 N N . PRO A 1 161 ? -11.545 -0.484 12.389 1.00 96.06 161 PRO A N 1
ATOM 1212 C CA . PRO A 1 161 ? -12.727 -0.802 13.172 1.00 96.06 161 PRO A CA 1
ATOM 1213 C C . PRO A 1 161 ? -12.612 -2.207 13.767 1.00 96.06 161 PRO A C 1
ATOM 1215 O O . PRO A 1 161 ? -12.360 -3.183 13.058 1.00 96.06 161 PRO A O 1
ATOM 1218 N N . ALA A 1 162 ? -12.845 -2.322 15.069 1.00 95.44 162 ALA A N 1
ATOM 1219 C CA . ALA A 1 162 ? -12.739 -3.572 15.802 1.00 95.44 162 ALA A CA 1
ATOM 1220 C C . ALA A 1 162 ? -13.791 -3.681 16.917 1.00 95.44 162 ALA A C 1
ATOM 1222 O O . ALA A 1 162 ? -14.340 -2.683 17.387 1.00 95.44 162 ALA A O 1
ATOM 1223 N N . VAL A 1 163 ? -14.070 -4.910 17.342 1.00 94.62 163 VAL A N 1
ATOM 1224 C CA . VAL A 1 163 ? -14.983 -5.231 18.452 1.00 94.62 163 VAL A CA 1
ATOM 1225 C C . VAL A 1 163 ? -14.231 -6.019 19.514 1.00 94.62 163 VAL A C 1
ATOM 1227 O O . VAL A 1 163 ? -13.429 -6.887 19.171 1.00 94.62 163 VAL A O 1
ATOM 1230 N N . TYR A 1 164 ? -14.466 -5.742 20.798 1.00 92.38 164 TYR A N 1
ATOM 1231 C CA . TYR A 1 164 ? -13.884 -6.563 21.861 1.00 92.38 164 TYR A CA 1
ATOM 1232 C C . TYR A 1 164 ? -14.554 -7.937 21.878 1.00 92.38 164 TYR A C 1
ATOM 1234 O O . TYR A 1 164 ? -15.780 -8.037 21.851 1.00 92.38 164 TYR A O 1
ATOM 1242 N N . LEU A 1 165 ? -13.758 -9.003 21.985 1.00 89.81 165 LEU A N 1
ATOM 1243 C CA . LEU A 1 165 ? -14.285 -10.370 22.072 1.00 89.81 165 LEU A CA 1
ATOM 1244 C C . LEU A 1 165 ? -15.234 -10.555 23.263 1.00 89.81 165 LEU A C 1
ATOM 1246 O O . LEU A 1 165 ? -16.235 -11.252 23.141 1.00 89.81 165 LEU A O 1
ATOM 1250 N N . GLY A 1 166 ? -14.952 -9.900 24.394 1.00 85.25 166 GLY A N 1
ATOM 1251 C CA . GLY A 1 166 ? -15.802 -9.954 25.589 1.00 85.25 166 GLY A CA 1
ATOM 1252 C C . GLY A 1 166 ? -17.192 -9.328 25.407 1.00 85.25 166 GLY A C 1
ATOM 1253 O O . GLY A 1 166 ? -18.100 -9.631 26.183 1.00 85.25 166 GLY A O 1
ATOM 1254 N N . ASP A 1 167 ? -17.384 -8.504 24.374 1.00 84.69 167 ASP A N 1
ATOM 1255 C CA . ASP A 1 167 ? -18.670 -7.873 24.053 1.00 84.69 167 ASP A CA 1
ATOM 1256 C C . ASP A 1 167 ? -19.505 -8.723 23.082 1.00 84.69 167 ASP A C 1
ATOM 1258 O O . ASP A 1 167 ? -20.705 -8.486 22.926 1.00 84.69 167 ASP A O 1
ATOM 1262 N N . LEU A 1 168 ? -18.905 -9.738 22.451 1.00 83.19 168 LEU A N 1
ATOM 1263 C CA . LEU A 1 168 ? -19.634 -10.669 21.597 1.00 83.19 168 LEU A CA 1
ATOM 1264 C C . LEU A 1 168 ? -20.548 -11.556 22.447 1.00 83.19 168 LEU A C 1
ATOM 1266 O O . LEU A 1 168 ? -20.219 -11.959 23.567 1.00 83.19 168 LEU A O 1
ATOM 1270 N N . ARG A 1 169 ? -21.729 -11.863 21.915 1.00 76.12 169 ARG A N 1
ATOM 1271 C CA . ARG A 1 169 ? -22.654 -12.837 22.498 1.00 76.12 169 ARG A CA 1
ATOM 1272 C C . ARG A 1 169 ? -22.936 -13.903 21.439 1.00 76.12 169 ARG A C 1
ATOM 1274 O O . ARG A 1 169 ? -23.103 -13.527 20.283 1.00 76.12 169 ARG A O 1
ATOM 1281 N N . PRO A 1 170 ? -23.024 -15.196 21.792 1.00 71.19 170 PRO A N 1
ATOM 1282 C CA . PRO A 1 170 ? -23.281 -16.258 20.812 1.00 71.19 170 PRO A CA 1
ATOM 1283 C C . PRO A 1 170 ? -24.532 -15.991 19.960 1.00 71.19 170 PRO A C 1
ATOM 1285 O O . PRO A 1 170 ? -24.516 -16.177 18.749 1.00 71.19 170 PRO A O 1
ATOM 1288 N N . GLU A 1 171 ? -25.571 -15.446 20.595 1.00 69.75 171 GLU A N 1
ATOM 1289 C CA . GLU A 1 171 ? -26.869 -15.104 19.993 1.00 69.75 171 GLU A CA 1
ATOM 1290 C C . GLU A 1 171 ? -26.811 -13.889 19.043 1.00 69.75 171 GLU A C 1
ATOM 1292 O O . GLU A 1 171 ? -27.711 -13.655 18.239 1.00 69.75 171 GLU A O 1
ATOM 1297 N N . ARG A 1 172 ? -25.792 -13.035 19.201 1.00 64.69 172 ARG A N 1
ATOM 1298 C CA . ARG A 1 172 ? -25.680 -11.712 18.579 1.00 64.69 172 ARG A CA 1
ATOM 1299 C C . ARG A 1 172 ? -24.273 -11.566 18.003 1.00 64.69 172 ARG A C 1
ATOM 1301 O O . ARG A 1 172 ? -23.339 -11.157 18.688 1.00 64.69 172 ARG A O 1
ATOM 1308 N N . GLY A 1 173 ? -24.128 -11.940 16.731 1.00 69.81 173 GLY A N 1
ATOM 1309 C CA . GLY A 1 173 ? -22.844 -11.944 16.026 1.00 69.81 173 GLY A CA 1
ATOM 1310 C C . GLY A 1 173 ? -22.160 -10.570 15.935 1.00 69.81 173 GLY A C 1
ATOM 1311 O O . GLY A 1 173 ? -22.718 -9.534 16.305 1.00 69.81 173 GLY A O 1
ATOM 1312 N N . VAL A 1 174 ? -20.949 -10.563 15.365 1.00 74.44 174 VAL A N 1
ATOM 1313 C CA . VAL A 1 174 ? -20.029 -9.405 15.252 1.00 74.44 174 VAL A CA 1
ATOM 1314 C C . VAL A 1 174 ? -20.704 -8.126 14.746 1.00 74.44 174 VAL A C 1
ATOM 1316 O O . VAL A 1 174 ? -20.389 -7.032 15.209 1.00 74.44 174 VAL A O 1
ATOM 1319 N N . ALA A 1 175 ? -21.666 -8.248 13.828 1.00 73.44 175 ALA A N 1
ATOM 1320 C CA . ALA A 1 175 ? -22.359 -7.106 13.237 1.00 73.44 175 ALA A CA 1
ATOM 1321 C C . ALA A 1 175 ? -23.109 -6.237 14.263 1.00 73.44 175 ALA A C 1
ATOM 1323 O O . ALA A 1 175 ? -23.230 -5.033 14.041 1.00 73.44 175 ALA A O 1
ATOM 1324 N N . SER A 1 176 ? -23.578 -6.843 15.356 1.00 76.12 176 SER A N 1
ATOM 1325 C CA . SER A 1 176 ? -24.411 -6.212 16.389 1.00 76.12 176 SER A CA 1
ATOM 1326 C C . SER A 1 176 ? -23.638 -5.730 17.621 1.00 76.12 176 SER A C 1
ATOM 1328 O O . SER A 1 176 ? -24.206 -5.050 18.475 1.00 76.12 176 SER A O 1
ATOM 1330 N N . ALA A 1 177 ? -22.353 -6.076 17.721 1.00 83.56 177 ALA A N 1
ATOM 1331 C CA . ALA A 1 177 ? -21.498 -5.652 18.820 1.00 83.56 177 ALA A CA 1
ATOM 1332 C C . ALA A 1 177 ? -21.069 -4.186 18.665 1.00 83.56 177 ALA A C 1
ATOM 1334 O O . ALA A 1 177 ? -20.986 -3.656 17.551 1.00 83.56 177 ALA A O 1
ATOM 1335 N N . ARG A 1 178 ? -20.769 -3.526 19.792 1.00 87.56 178 ARG A N 1
ATOM 1336 C CA . ARG A 1 178 ? -20.275 -2.146 19.779 1.00 87.56 178 ARG A CA 1
ATOM 1337 C C . ARG A 1 178 ? -18.932 -2.096 19.059 1.00 87.56 178 ARG A C 1
ATOM 1339 O O . ARG A 1 178 ? -17.969 -2.734 19.477 1.00 87.56 178 ARG A O 1
ATOM 1346 N N . ARG A 1 179 ? -18.889 -1.321 17.977 1.00 91.75 179 ARG A N 1
ATOM 1347 C CA . ARG A 1 179 ? -17.681 -1.085 17.187 1.00 91.75 179 ARG A CA 1
ATOM 1348 C C . ARG A 1 179 ? -16.873 0.046 17.803 1.00 91.75 179 ARG A C 1
ATOM 1350 O O . ARG A 1 179 ? -17.431 1.038 18.268 1.00 91.75 179 ARG A O 1
ATOM 1357 N N . TYR A 1 180 ? -15.564 -0.128 17.777 1.00 93.88 180 TYR A N 1
ATOM 1358 C CA . TYR A 1 180 ? -14.574 0.840 18.217 1.00 93.88 180 TYR A CA 1
ATOM 1359 C C . TYR A 1 180 ? -13.567 1.059 17.091 1.00 93.88 180 TYR A C 1
ATOM 1361 O O . TYR A 1 180 ? -13.366 0.179 16.258 1.00 93.88 180 TYR A O 1
ATOM 1369 N N . TRP A 1 181 ? -12.922 2.220 17.080 1.00 96.12 181 TRP A N 1
ATOM 1370 C CA . TRP A 1 181 ? -11.936 2.593 16.070 1.00 96.12 181 TRP A CA 1
ATOM 1371 C C . TRP A 1 181 ? -10.611 2.897 16.752 1.00 96.12 181 TRP A C 1
ATOM 1373 O O . TRP A 1 181 ? -10.562 3.676 17.706 1.00 96.12 181 TRP A O 1
ATOM 1383 N N . PHE A 1 182 ? -9.544 2.268 16.267 1.00 96.81 182 PHE A N 1
ATOM 1384 C CA . PHE A 1 182 ? -8.211 2.371 16.854 1.00 96.81 182 PHE A CA 1
ATOM 1385 C C . PHE A 1 182 ? -7.180 2.726 15.785 1.00 96.81 182 PHE A C 1
ATOM 1387 O O . PHE A 1 182 ? -7.291 2.201 14.677 1.00 96.81 182 PHE A O 1
ATOM 1394 N N . PRO A 1 183 ? -6.155 3.539 16.100 1.00 97.56 183 PRO A N 1
ATOM 1395 C CA . PRO A 1 183 ? -4.954 3.621 15.271 1.00 97.56 183 PRO A CA 1
ATOM 1396 C C . PRO A 1 183 ? -4.366 2.222 15.050 1.00 97.56 183 PRO A C 1
ATOM 1398 O O . PRO A 1 183 ? -4.299 1.427 15.992 1.00 97.56 183 PRO A O 1
ATOM 1401 N N . VAL A 1 184 ? -3.950 1.900 13.824 1.00 96.81 184 VAL A N 1
ATOM 1402 C CA . VAL A 1 184 ? -3.471 0.549 13.475 1.00 96.81 184 VAL A CA 1
ATOM 1403 C C . VAL A 1 184 ? -2.328 0.082 14.381 1.00 96.81 184 VAL A C 1
ATOM 1405 O O . VAL A 1 184 ? -2.342 -1.070 14.823 1.00 96.81 184 VAL A O 1
ATOM 1408 N N . SER A 1 185 ? -1.361 0.947 14.709 1.00 95.31 185 SER A N 1
ATOM 1409 C CA . SER A 1 185 ? -0.205 0.539 15.520 1.00 95.31 185 SER A CA 1
ATOM 1410 C C . SER A 1 185 ? -0.519 0.327 17.008 1.00 95.31 185 SER A C 1
ATOM 1412 O O . SER A 1 185 ? 0.279 -0.290 17.721 1.00 95.31 185 SER A O 1
ATOM 1414 N N . ARG A 1 186 ? -1.702 0.745 17.485 1.00 95.69 186 ARG A N 1
ATOM 1415 C CA . ARG A 1 186 ? -2.195 0.422 18.835 1.00 95.69 186 ARG A CA 1
ATOM 1416 C C . ARG A 1 186 ? -2.519 -1.058 18.996 1.00 95.69 186 ARG A C 1
ATOM 1418 O O . ARG A 1 186 ? -2.475 -1.582 20.111 1.00 95.69 186 ARG A O 1
ATOM 1425 N N . LEU A 1 187 ? -2.854 -1.736 17.902 1.00 94.75 187 LEU A N 1
ATOM 1426 C CA . LEU A 1 187 ? -3.271 -3.128 17.927 1.00 94.75 187 LEU A CA 1
ATOM 1427 C C . LEU A 1 187 ? -2.105 -4.049 17.557 1.00 94.75 187 LEU A C 1
ATOM 1429 O O . LEU A 1 187 ? -1.530 -3.963 16.470 1.00 94.75 187 LEU A O 1
ATOM 1433 N N . ALA A 1 188 ? -1.764 -4.959 18.469 1.00 92.38 188 ALA A N 1
ATOM 1434 C CA . ALA A 1 188 ? -0.768 -5.999 18.227 1.00 92.38 188 ALA A CA 1
ATOM 1435 C C . ALA A 1 188 ? -1.442 -7.291 17.745 1.00 92.38 188 ALA A C 1
ATOM 1437 O O . ALA A 1 188 ? -2.479 -7.654 18.303 1.00 92.38 188 ALA A O 1
ATOM 1438 N N . PRO A 1 189 ? -0.858 -8.030 16.788 1.00 89.69 189 PRO A N 1
ATOM 1439 C CA . PRO A 1 189 ? -1.221 -9.425 16.570 1.00 89.69 189 PRO A CA 1
ATOM 1440 C C . PRO A 1 189 ? -1.160 -10.206 17.884 1.00 89.69 189 PRO A C 1
ATOM 1442 O O . PRO A 1 189 ? -0.250 -10.007 18.690 1.00 89.69 189 PRO A O 1
ATOM 1445 N N . VAL A 1 190 ? -2.131 -11.085 18.121 1.00 87.88 190 VAL A N 1
ATOM 1446 C CA . VAL A 1 190 ? -1.960 -12.111 19.153 1.00 87.88 190 VAL A CA 1
ATOM 1447 C C . VAL A 1 190 ? -1.020 -13.175 18.616 1.00 87.88 190 VAL A C 1
ATOM 1449 O O . VAL A 1 190 ? -1.289 -13.755 17.564 1.00 87.88 190 VAL A O 1
ATOM 1452 N N . ASP A 1 191 ? 0.047 -13.466 19.358 1.00 73.75 191 ASP A N 1
ATOM 1453 C CA . ASP A 1 191 ? 0.852 -14.651 19.097 1.00 73.75 191 ASP A CA 1
ATOM 1454 C C . ASP A 1 191 ? -0.071 -15.866 19.121 1.00 73.75 191 ASP A C 1
ATOM 1456 O O . ASP A 1 191 ? -0.640 -16.229 20.157 1.00 73.75 191 ASP A O 1
ATOM 1460 N N . ARG A 1 192 ? -0.222 -16.519 17.968 1.00 55.66 192 ARG A N 1
ATOM 1461 C CA . ARG A 1 192 ? -0.734 -17.882 17.936 1.00 55.66 192 ARG A CA 1
ATOM 1462 C C . ARG A 1 192 ? 0.354 -18.751 18.553 1.00 55.66 192 ARG A C 1
ATOM 1464 O O . ARG A 1 192 ? 1.183 -19.301 17.837 1.00 55.66 192 ARG A O 1
ATOM 1471 N N . ARG A 1 193 ? 0.377 -18.884 19.882 1.00 44.25 193 ARG A N 1
ATOM 1472 C CA . ARG A 1 193 ? 0.971 -20.088 20.465 1.00 44.25 193 ARG A CA 1
ATOM 1473 C C . ARG A 1 193 ? 0.186 -21.253 19.874 1.00 44.25 193 ARG A C 1
ATOM 1475 O O . ARG A 1 193 ? -1.004 -21.392 20.153 1.00 44.25 193 ARG A O 1
ATOM 1482 N N . THR A 1 194 ? 0.834 -22.024 19.005 1.00 34.81 194 THR A N 1
ATOM 1483 C CA . THR A 1 194 ? 0.366 -23.345 18.591 1.00 34.81 194 THR A CA 1
ATOM 1484 C C . THR A 1 194 ? -0.031 -24.097 19.863 1.00 34.81 194 THR A C 1
ATOM 1486 O O . THR A 1 194 ? 0.775 -24.111 20.800 1.00 34.81 194 THR A O 1
ATOM 1489 N N . PRO A 1 195 ? -1.246 -24.660 19.961 1.00 39.50 195 PRO A N 1
ATOM 1490 C CA . PRO A 1 195 ? -1.540 -25.570 21.054 1.00 39.50 195 PRO A CA 1
ATOM 1491 C C . PRO A 1 195 ? -0.557 -26.738 20.928 1.00 39.50 195 PRO A C 1
ATOM 1493 O O . PRO A 1 195 ? -0.503 -27.376 19.876 1.00 39.50 195 PRO A O 1
ATOM 1496 N N . GLY A 1 196 ? 0.277 -26.924 21.951 1.00 35.78 196 GLY A N 1
ATOM 1497 C CA . GLY A 1 196 ? 1.015 -28.169 22.152 1.00 35.78 196 GLY A CA 1
ATOM 1498 C C . GLY A 1 196 ? 0.104 -29.248 22.711 1.00 35.78 196 GLY A C 1
ATOM 1499 O O . GLY A 1 196 ? -0.957 -28.882 23.269 1.00 35.78 196 GLY A O 1
#

Sequence (196 aa):
MVTDADAAADRAERARSEEMTVRPLRDGRYVVTTGGTYVVDLDARECTCPDHAIRGATCKHIRRVAIDVTEGRVPAPDRRAAACAVCGERLFVPFDDAGPALCATHDRRAGDLLRDRERGGL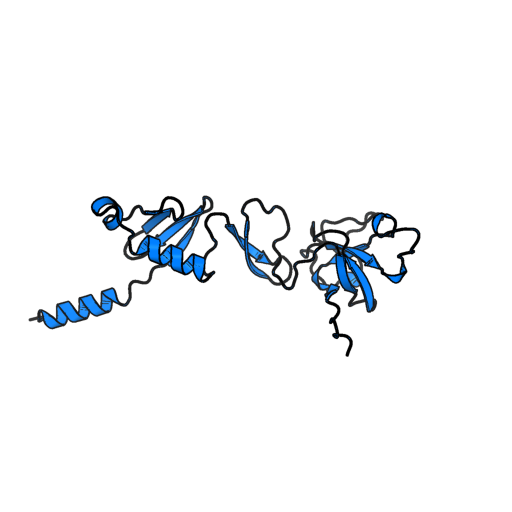LVVVAPPSSRADEHRTAEGRLVADYATNARYGGHEPVVPAVYLGDLRPERGVASARRYWFPVSRLAPVDRRTPG

Secondary structure (DSSP, 8-state):
---HHHHHHHHHHHHH----EEEE-TTS-EEEESSSEEEEETTTTEE-SHHHHHH-S--HHHHHHHHHHHTTSS--TTEEEEE-TTT--EEEEETT--SPP--TTT---TT-EEEETTT--EEEE-S---SBTTT-B-TTS-BGGGSGGGTTS-TTSBEEEEEEGGG-BTTB-GGGSPPEEEEGGGEEEP------

Radius of gyration: 25.42 Å; chains: 1; bounding box: 78×41×63 Å

Foldseek 3Di:
DQDPVNVVVVVVVLVVDQDWDWDADLQLWIWTDGVHTKIADQVVLDIPDPCCVVPVDNDPNSVVVVVCCVVVVADGSQWDWDAQLAPGHIDTDGSPPPAGDHDPQLWAAAQAWWAQQQPRFIKGFHHTFHAFQLPDADPVRDRNCPDPSNVVGDSSATKTKIATPVQDDPVHDPVRGDIDIHRSVSIHHDPPPPDD